Protein AF-A0A7C7SK68-F1 (afdb_monomer_lite)

Structure (mmCIF, N/CA/C/O backbone):
data_AF-A0A7C7SK68-F1
#
_entry.id   AF-A0A7C7SK68-F1
#
loop_
_atom_site.group_PDB
_atom_site.id
_atom_site.type_symbol
_atom_site.label_atom_id
_atom_site.label_alt_id
_atom_site.label_comp_id
_atom_site.label_asym_id
_atom_site.label_entity_id
_atom_site.label_seq_id
_atom_site.pdbx_PDB_ins_code
_atom_site.Cartn_x
_atom_site.Cartn_y
_atom_site.Cartn_z
_atom_site.occupancy
_atom_site.B_iso_or_equiv
_atom_site.auth_seq_id
_atom_site.auth_comp_id
_atom_site.auth_asym_id
_atom_site.auth_atom_id
_atom_site.pdbx_PDB_model_num
ATOM 1 N N . ALA A 1 1 ? -5.119 -7.587 -20.917 1.00 94.31 1 ALA A N 1
ATOM 2 C CA . ALA A 1 1 ? -5.676 -7.978 -19.607 1.00 94.31 1 ALA A CA 1
ATOM 3 C C . ALA A 1 1 ? -6.766 -9.044 -19.743 1.00 94.31 1 ALA A C 1
ATOM 5 O O . ALA A 1 1 ? -6.480 -10.181 -19.411 1.00 94.31 1 ALA A O 1
ATOM 6 N N . GLN A 1 2 ? -7.931 -8.759 -20.341 1.00 97.62 2 GLN A N 1
ATOM 7 C CA . GLN A 1 2 ? -9.024 -9.744 -20.504 1.00 97.62 2 GLN A CA 1
ATOM 8 C C . GLN A 1 2 ? -8.604 -11.090 -21.118 1.00 97.62 2 GLN A C 1
ATOM 10 O O . GLN A 1 2 ? -9.064 -12.141 -20.690 1.00 97.62 2 GLN A O 1
ATOM 15 N N . LEU A 1 3 ? -7.721 -11.079 -22.125 1.00 98.12 3 LEU A N 1
ATOM 16 C CA . LEU A 1 3 ? -7.201 -12.323 -22.701 1.00 98.12 3 LEU A CA 1
ATOM 17 C C . LEU A 1 3 ? -6.373 -13.134 -21.691 1.00 98.12 3 LEU A C 1
ATOM 19 O O . LEU A 1 3 ? -6.533 -14.346 -21.631 1.00 98.12 3 LEU A O 1
ATOM 23 N N . ALA A 1 4 ? -5.524 -12.474 -20.899 1.00 97.62 4 ALA A N 1
ATOM 24 C CA . ALA A 1 4 ? -4.716 -13.128 -19.869 1.00 97.62 4 ALA A CA 1
ATOM 25 C C . ALA A 1 4 ? -5.602 -13.703 -18.755 1.00 97.62 4 ALA A C 1
ATOM 27 O O . ALA A 1 4 ? -5.400 -14.833 -18.331 1.00 97.62 4 ALA A O 1
ATOM 28 N N . GLU A 1 5 ? -6.640 -12.969 -18.357 1.00 97.88 5 GLU A N 1
ATOM 29 C CA . GLU A 1 5 ? -7.617 -13.434 -17.372 1.00 97.88 5 GLU A CA 1
ATOM 30 C C . GLU A 1 5 ? -8.417 -14.648 -17.865 1.00 97.88 5 GLU A C 1
ATOM 32 O O . GLU A 1 5 ? -8.534 -15.640 -17.149 1.00 97.88 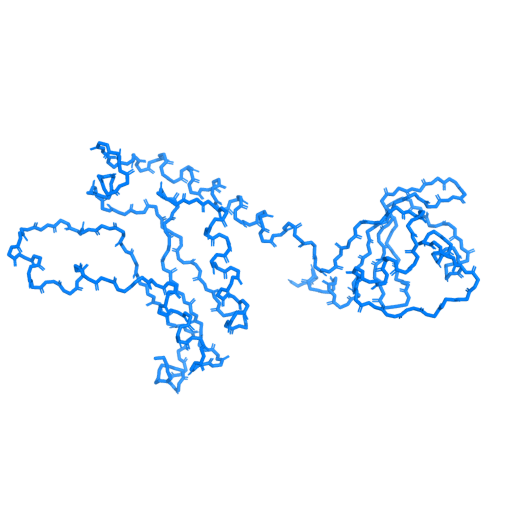5 GLU A O 1
ATOM 37 N N . ARG A 1 6 ? -8.893 -14.636 -19.121 1.00 98.06 6 ARG A N 1
ATOM 38 C CA . ARG A 1 6 ? -9.498 -15.829 -19.746 1.00 98.06 6 ARG A CA 1
ATOM 39 C C . ARG A 1 6 ? -8.518 -16.998 -19.840 1.00 98.06 6 ARG A C 1
ATOM 41 O O . ARG A 1 6 ? -8.940 -18.147 -19.800 1.00 98.06 6 ARG A O 1
ATOM 48 N N . GLY A 1 7 ? -7.230 -16.694 -19.979 1.00 98.19 7 GLY A N 1
ATOM 49 C CA . GLY A 1 7 ? -6.134 -17.656 -19.965 1.00 98.19 7 GLY A CA 1
ATOM 50 C C . GLY A 1 7 ? -5.721 -18.133 -18.570 1.00 98.19 7 GLY A C 1
ATOM 51 O O . GLY A 1 7 ? -4.742 -18.864 -18.485 1.00 98.19 7 GLY A O 1
ATOM 52 N N . LEU A 1 8 ? -6.435 -17.737 -17.508 1.00 97.75 8 LEU A N 1
ATOM 53 C CA . LEU A 1 8 ? -6.172 -18.116 -16.113 1.00 97.75 8 LEU A CA 1
ATOM 54 C C . LEU A 1 8 ? -4.792 -17.689 -15.590 1.00 97.75 8 LEU A C 1
ATOM 56 O O . LEU A 1 8 ? -4.232 -18.341 -14.715 1.00 97.75 8 LEU A O 1
ATOM 60 N N . PHE A 1 9 ? -4.238 -16.594 -16.112 1.00 98.31 9 PHE A N 1
ATOM 61 C CA . PHE A 1 9 ? -3.037 -15.999 -15.530 1.00 98.31 9 PHE A CA 1
ATOM 62 C C . PHE A 1 9 ? -3.368 -15.399 -14.163 1.00 98.31 9 PHE A C 1
ATOM 64 O O . PHE A 1 9 ? -4.365 -14.690 -14.026 1.00 98.31 9 PHE A O 1
ATOM 71 N N . ASP A 1 10 ? -2.492 -15.613 -13.181 1.00 98.19 10 ASP A N 1
ATOM 72 C CA . ASP A 1 10 ? -2.648 -15.035 -11.843 1.00 98.19 10 ASP A CA 1
ATOM 73 C C . ASP A 1 10 ? -2.457 -13.518 -11.853 1.00 98.19 10 ASP A C 1
ATOM 75 O O . ASP A 1 10 ? -3.136 -12.782 -11.139 1.00 98.19 10 ASP A O 1
ATOM 79 N N . MET A 1 11 ? -1.524 -13.031 -12.675 1.00 96.88 11 MET A N 1
ATOM 80 C CA . MET A 1 11 ? -1.140 -11.626 -12.677 1.00 96.88 11 MET A CA 1
ATOM 81 C C . MET A 1 11 ? -0.686 -11.124 -14.045 1.00 96.88 11 MET A C 1
ATOM 83 O O . MET A 1 11 ? -0.048 -11.829 -14.828 1.00 96.88 11 MET A O 1
ATOM 87 N N . PHE A 1 12 ? -0.958 -9.849 -14.291 1.00 96.88 12 PHE A N 1
ATOM 88 C CA . PHE A 1 12 ? -0.289 -9.044 -15.296 1.00 96.88 12 PHE A CA 1
ATOM 89 C C . PHE A 1 12 ? 0.819 -8.239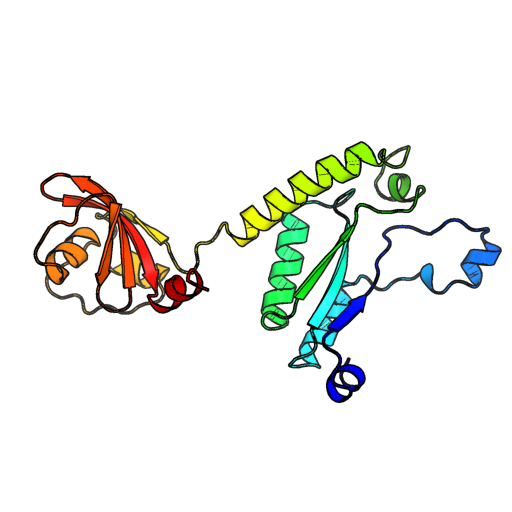 -14.618 1.00 96.88 12 PHE A C 1
ATOM 91 O O . PHE A 1 12 ? 0.564 -7.501 -13.666 1.00 96.88 12 PHE A O 1
ATOM 98 N N . PHE A 1 13 ? 2.047 -8.384 -15.113 1.00 96.38 13 PHE A N 1
ATOM 99 C CA . PHE A 1 13 ? 3.215 -7.695 -14.577 1.00 96.38 13 PHE A CA 1
ATOM 100 C C . PHE A 1 13 ? 3.759 -6.669 -15.571 1.00 96.38 13 PHE A C 1
ATOM 102 O O . PHE A 1 13 ? 4.043 -7.004 -16.721 1.00 96.38 13 PHE A O 1
ATOM 109 N N . MET A 1 14 ? 3.962 -5.439 -15.102 1.00 93.62 14 MET A N 1
ATOM 110 C CA . MET A 1 14 ? 4.641 -4.386 -15.850 1.00 93.62 14 MET A CA 1
ATOM 111 C C . MET A 1 14 ? 5.952 -3.987 -15.171 1.00 93.62 14 MET A C 1
ATOM 113 O O . MET A 1 14 ? 5.979 -3.465 -14.050 1.00 93.62 14 MET A O 1
ATOM 117 N N . ALA A 1 15 ? 7.052 -4.223 -15.883 1.00 91.50 15 ALA A N 1
ATOM 118 C CA . ALA A 1 15 ? 8.349 -3.661 -15.538 1.00 91.50 15 ALA A CA 1
ATOM 119 C C . ALA A 1 15 ? 8.335 -2.135 -15.726 1.00 91.50 15 ALA A C 1
ATOM 121 O O . ALA A 1 15 ? 7.640 -1.641 -16.610 1.00 91.50 15 ALA A O 1
ATOM 122 N N . ASP A 1 16 ? 9.104 -1.415 -14.902 1.00 89.62 16 ASP A N 1
ATOM 123 C CA . ASP A 1 16 ? 9.261 0.040 -15.011 1.00 89.62 16 ASP A CA 1
ATOM 124 C C . ASP A 1 16 ? 10.715 0.517 -14.821 1.00 89.62 16 ASP A C 1
ATOM 126 O O . ASP A 1 16 ? 11.514 -0.112 -14.117 1.00 89.62 16 ASP A O 1
ATOM 130 N N . SER A 1 17 ? 11.068 1.583 -15.540 1.00 85.88 17 SER A N 1
ATOM 131 C CA . SER A 1 17 ? 12.377 2.219 -15.571 1.00 85.88 17 SER A CA 1
ATOM 132 C C . SER A 1 17 ? 12.186 3.712 -15.778 1.00 85.88 17 SER A C 1
ATOM 134 O O . SER A 1 17 ? 11.831 4.185 -16.850 1.00 85.88 17 SER A O 1
ATOM 136 N N . ILE A 1 18 ? 12.523 4.467 -14.743 1.00 85.25 18 ILE A N 1
ATOM 137 C CA . ILE A 1 18 ? 12.439 5.933 -14.690 1.00 85.25 18 ILE A CA 1
ATOM 138 C C . ILE A 1 18 ? 13.557 6.650 -15.470 1.00 85.25 18 ILE A C 1
ATOM 140 O O . ILE A 1 18 ? 13.774 7.852 -15.317 1.00 85.25 18 ILE A O 1
ATOM 144 N N . SER A 1 19 ? 14.329 5.903 -16.254 1.00 81.50 19 SER A N 1
ATOM 145 C CA . SER A 1 19 ? 15.337 6.433 -17.161 1.00 81.50 19 SER A CA 1
ATOM 146 C C . SER A 1 19 ? 15.654 5.433 -18.263 1.00 81.50 19 SER A C 1
ATOM 148 O O . SER A 1 19 ? 15.351 4.239 -18.168 1.00 81.50 19 SER A O 1
ATOM 150 N N . PHE A 1 20 ? 16.316 5.932 -19.302 1.00 77.12 20 PHE A N 1
ATOM 151 C CA . PHE A 1 20 ? 16.824 5.105 -20.382 1.00 77.12 20 PHE A CA 1
ATOM 152 C C . PHE A 1 20 ? 17.914 4.151 -19.880 1.00 77.12 20 PHE A C 1
ATOM 154 O O . PHE A 1 20 ? 18.753 4.494 -19.033 1.00 77.12 20 PHE A O 1
ATOM 161 N N . TRP A 1 21 ? 17.912 2.944 -20.437 1.00 68.50 21 TRP A N 1
ATOM 162 C CA . TRP A 1 21 ? 19.026 2.011 -20.314 1.00 68.50 21 TRP A CA 1
ATOM 163 C C . TRP A 1 21 ? 20.186 2.432 -21.231 1.00 68.50 21 TRP A C 1
ATOM 165 O O . TRP A 1 21 ? 20.036 3.287 -22.101 1.00 68.50 21 TRP A O 1
ATOM 175 N N . ARG A 1 22 ? 21.386 1.891 -20.987 1.00 65.00 22 ARG A N 1
ATOM 176 C CA . ARG A 1 22 ? 22.595 2.229 -21.760 1.00 65.00 22 ARG A CA 1
ATOM 177 C C . ARG A 1 22 ? 22.410 1.875 -23.246 1.00 65.00 22 ARG A C 1
ATOM 179 O O . ARG A 1 22 ? 21.961 0.777 -23.551 1.00 65.00 22 ARG A O 1
ATOM 186 N N . GLY A 1 23 ? 22.849 2.751 -24.150 1.00 66.81 23 GLY A N 1
ATOM 187 C CA . GLY A 1 23 ? 22.871 2.497 -25.594 1.00 66.81 23 GLY A CA 1
ATOM 188 C C . GLY A 1 23 ? 23.297 3.729 -26.394 1.00 66.81 23 GLY A C 1
ATOM 189 O O . GLY A 1 23 ? 23.290 4.842 -25.870 1.00 66.81 23 GLY A O 1
ATOM 190 N N . SER A 1 24 ? 23.698 3.544 -27.656 1.00 75.88 24 SER A N 1
ATOM 191 C CA . SER A 1 24 ? 23.838 4.667 -28.592 1.00 75.88 24 SER A CA 1
ATOM 192 C C . SER A 1 24 ? 22.454 5.224 -28.943 1.00 75.88 24 SER A C 1
ATOM 194 O O . SER A 1 24 ? 21.456 4.508 -28.857 1.00 75.88 24 SER A O 1
ATOM 196 N N . LEU A 1 25 ? 22.382 6.478 -29.400 1.00 77.25 25 LEU A N 1
ATOM 197 C CA . LEU A 1 25 ? 21.118 7.064 -29.869 1.00 77.25 25 LEU A CA 1
ATOM 198 C C . LEU A 1 25 ? 20.477 6.225 -30.992 1.00 77.25 25 LEU A C 1
ATOM 200 O O . LEU A 1 25 ? 19.259 6.114 -31.074 1.00 77.25 25 LEU A O 1
ATOM 204 N N . GLU A 1 26 ? 21.304 5.586 -31.823 1.00 82.62 26 GLU A N 1
ATOM 205 C CA . GLU A 1 26 ? 20.849 4.666 -32.868 1.00 82.62 26 GLU A CA 1
ATOM 206 C C . GLU A 1 26 ? 20.264 3.359 -32.309 1.00 82.62 26 GLU A C 1
ATOM 208 O O . GLU A 1 26 ? 19.305 2.831 -32.863 1.00 82.62 26 GLU A O 1
ATOM 213 N N . ALA A 1 27 ? 20.812 2.825 -31.215 1.00 79.00 27 ALA A N 1
ATOM 214 C CA . ALA A 1 27 ? 20.217 1.669 -30.549 1.00 79.00 27 ALA A CA 1
ATOM 215 C C . ALA A 1 27 ? 18.868 2.049 -29.920 1.00 79.00 27 ALA A C 1
ATOM 217 O O . ALA A 1 27 ? 17.884 1.331 -30.074 1.00 79.00 27 ALA A O 1
ATOM 218 N N . MET A 1 28 ? 18.809 3.221 -29.284 1.00 76.88 28 MET A N 1
ATOM 219 C CA . MET A 1 28 ? 17.597 3.744 -28.654 1.00 76.88 28 MET A CA 1
ATOM 220 C C . MET A 1 28 ? 16.475 4.029 -29.657 1.00 76.88 28 MET A C 1
ATOM 222 O O . MET A 1 28 ? 15.312 3.819 -29.332 1.00 76.88 28 MET A O 1
ATOM 226 N N . SER A 1 29 ? 16.787 4.458 -30.886 1.00 80.75 29 SER A N 1
ATOM 227 C CA . SER A 1 29 ? 15.758 4.706 -31.910 1.00 80.75 29 SER A CA 1
ATOM 228 C C . SER A 1 29 ? 15.029 3.439 -32.370 1.00 80.75 29 SER A C 1
ATOM 230 O O . SER A 1 29 ? 13.979 3.529 -33.004 1.00 80.75 29 SER A O 1
ATOM 232 N N . ARG A 1 30 ? 15.571 2.260 -32.043 1.00 80.88 30 ARG A N 1
ATOM 233 C CA . ARG A 1 30 ? 15.002 0.944 -32.356 1.00 80.88 30 ARG A CA 1
ATOM 234 C C . ARG A 1 30 ? 14.431 0.245 -31.120 1.00 80.88 30 ARG A C 1
ATOM 236 O O . ARG A 1 30 ? 13.961 -0.884 -31.236 1.00 80.88 30 ARG A O 1
ATOM 243 N N . ASP A 1 31 ? 14.488 0.891 -29.958 1.00 73.50 31 ASP A N 1
ATOM 244 C CA . ASP A 1 31 ? 14.074 0.319 -28.685 1.00 73.50 31 ASP A CA 1
ATOM 245 C C . ASP A 1 31 ? 12.720 0.897 -28.257 1.00 73.50 31 ASP A C 1
ATOM 247 O O . ASP A 1 31 ? 12.587 2.091 -27.995 1.00 73.50 31 ASP A O 1
ATOM 251 N N . SER A 1 32 ? 11.697 0.047 -28.138 1.00 69.19 32 SER A N 1
ATOM 252 C CA . SER A 1 32 ? 10.389 0.453 -27.608 1.00 69.19 32 SER A CA 1
ATOM 253 C C . SER A 1 32 ? 10.443 0.858 -26.128 1.00 69.19 32 SER A C 1
ATOM 255 O O . SER A 1 32 ? 9.475 1.407 -25.604 1.00 69.19 32 SER A O 1
ATOM 257 N N . HIS A 1 33 ? 11.565 0.616 -25.441 1.00 65.19 33 HIS A N 1
ATOM 258 C CA . HIS A 1 33 ? 11.762 0.924 -24.031 1.00 65.19 33 HIS A CA 1
ATOM 259 C C . HIS A 1 33 ? 12.078 2.397 -23.742 1.00 65.19 33 HIS A C 1
ATOM 261 O O . HIS A 1 33 ? 12.223 2.785 -22.585 1.00 65.19 33 HIS A O 1
ATOM 267 N N . VAL A 1 34 ? 12.143 3.240 -24.775 1.00 67.19 34 VAL A N 1
ATOM 268 C CA . VAL A 1 34 ? 12.329 4.692 -24.623 1.00 67.19 34 VAL A CA 1
ATOM 269 C C . VAL A 1 34 ? 11.032 5.449 -24.306 1.00 67.19 34 VAL A C 1
ATOM 271 O O . VAL A 1 34 ? 11.090 6.615 -23.927 1.00 67.19 34 VAL A O 1
ATOM 274 N N . ALA A 1 35 ? 9.864 4.813 -24.443 1.00 66.69 35 ALA A N 1
ATOM 275 C CA . ALA A 1 35 ? 8.556 5.436 -24.223 1.00 66.69 35 ALA A CA 1
ATOM 276 C C . ALA A 1 35 ? 7.633 4.523 -23.400 1.00 66.69 35 ALA A C 1
ATOM 278 O O . ALA A 1 35 ? 6.603 4.050 -23.880 1.00 66.69 35 ALA A O 1
ATOM 279 N N . TRP A 1 36 ? 8.024 4.231 -22.157 1.00 76.44 36 TRP A N 1
ATOM 280 C CA . TRP A 1 36 ? 7.185 3.452 -21.247 1.00 76.44 36 TRP A CA 1
ATOM 281 C C . TRP A 1 36 ? 5.972 4.266 -20.800 1.00 76.44 36 TRP A C 1
ATOM 283 O O . TRP A 1 36 ? 6.091 5.418 -20.383 1.00 76.44 36 TRP A O 1
ATOM 293 N N . ILE A 1 37 ? 4.788 3.660 -20.917 1.00 85.94 37 ILE A N 1
ATOM 294 C CA . ILE A 1 37 ? 3.586 4.195 -20.280 1.00 85.94 37 ILE A CA 1
ATOM 295 C C . ILE A 1 37 ? 3.799 4.075 -18.774 1.00 85.94 37 ILE A C 1
ATOM 297 O O . ILE A 1 37 ? 4.170 3.011 -18.284 1.00 85.94 37 ILE A O 1
ATOM 301 N N . GLU A 1 38 ? 3.547 5.162 -18.054 1.00 91.19 38 GLU A N 1
ATOM 302 C CA . GLU A 1 38 ? 3.616 5.178 -16.597 1.00 91.19 38 GLU A CA 1
ATOM 303 C C . GLU A 1 38 ? 2.698 4.069 -16.017 1.00 91.19 38 GLU A C 1
ATOM 305 O O . GLU A 1 38 ? 1.506 4.023 -16.356 1.00 91.19 38 GLU A O 1
ATOM 310 N N . PRO A 1 39 ? 3.222 3.143 -15.185 1.00 94.50 39 PRO A N 1
ATOM 311 C CA . PRO A 1 39 ? 2.496 1.927 -14.840 1.00 94.50 39 PRO A CA 1
ATOM 312 C C . PRO A 1 39 ? 1.180 2.145 -14.096 1.00 94.50 39 PRO A C 1
ATOM 314 O O . PRO A 1 39 ? 0.228 1.419 -14.365 1.00 94.50 39 PRO A O 1
ATOM 317 N N . PHE A 1 40 ? 1.078 3.102 -13.170 1.00 96.31 40 PHE A N 1
ATOM 318 C CA . PHE A 1 40 ? -0.153 3.283 -12.390 1.00 96.31 40 PHE A CA 1
ATOM 319 C C . PHE A 1 40 ? -1.324 3.732 -13.267 1.00 96.31 40 PHE A C 1
ATOM 321 O O . PHE A 1 40 ? -2.445 3.255 -13.081 1.00 96.31 40 PHE A O 1
ATOM 328 N N . THR A 1 41 ? -1.059 4.578 -14.261 1.00 95.56 41 THR A N 1
ATOM 329 C CA . THR A 1 41 ? -2.049 5.004 -15.255 1.00 95.56 41 THR A CA 1
ATOM 33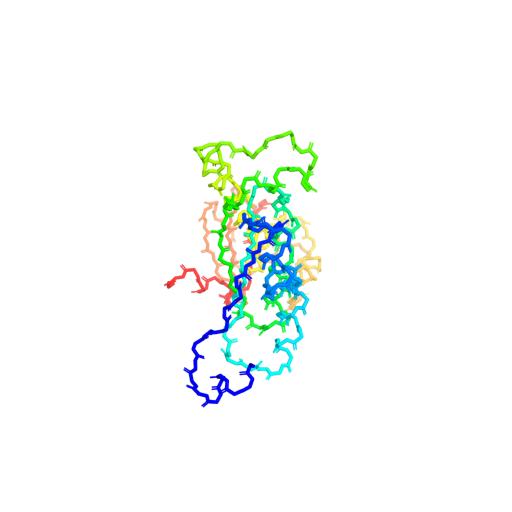0 C C . THR A 1 41 ? -2.562 3.809 -16.064 1.00 95.56 41 THR A C 1
ATOM 332 O O . THR A 1 41 ? -3.774 3.650 -16.232 1.00 95.56 41 THR A O 1
ATOM 335 N N . LEU A 1 42 ? -1.664 2.919 -16.510 1.00 95.50 42 LEU A N 1
ATOM 336 C CA . LEU A 1 42 ? -2.063 1.700 -17.219 1.00 95.50 42 LEU A CA 1
ATOM 337 C C . LEU A 1 42 ? -2.837 0.742 -16.306 1.00 95.50 42 LEU A C 1
ATOM 339 O O . LEU A 1 42 ? -3.908 0.272 -16.686 1.00 95.50 42 LEU A O 1
ATOM 343 N N . MET A 1 43 ? -2.322 0.455 -15.108 1.00 97.38 43 MET A N 1
ATOM 344 C CA . MET A 1 43 ? -2.952 -0.490 -14.181 1.00 97.38 43 MET A CA 1
ATOM 345 C C . MET A 1 43 ? -4.347 -0.025 -13.766 1.00 97.38 43 MET A C 1
ATOM 347 O O . MET A 1 43 ? -5.265 -0.841 -13.740 1.00 97.38 43 MET A O 1
ATOM 351 N N . GLY A 1 44 ? -4.544 1.277 -13.535 1.00 97.06 44 GLY A N 1
ATOM 352 C CA . GLY A 1 44 ? -5.866 1.846 -13.269 1.00 97.06 44 GLY A CA 1
ATOM 353 C C . GLY A 1 44 ? -6.855 1.611 -14.417 1.00 97.06 44 GLY A C 1
ATOM 354 O O . GLY A 1 44 ? -7.997 1.222 -14.176 1.00 97.06 44 GLY A O 1
ATOM 355 N N . ALA A 1 45 ? -6.413 1.756 -15.671 1.00 96.50 45 ALA A N 1
ATOM 356 C CA . ALA A 1 45 ? -7.246 1.458 -16.836 1.00 96.50 45 ALA A CA 1
ATOM 357 C C . ALA A 1 45 ? -7.567 -0.046 -16.961 1.00 96.50 45 ALA A C 1
ATOM 359 O O . ALA A 1 45 ? -8.700 -0.419 -17.273 1.00 96.50 45 ALA A O 1
ATOM 360 N N . LEU A 1 46 ? -6.594 -0.926 -16.695 1.00 97.00 46 LEU A N 1
ATOM 361 C CA . LEU A 1 46 ? -6.780 -2.381 -16.768 1.00 97.00 46 LEU A CA 1
ATOM 362 C C . LEU A 1 46 ? -7.662 -2.931 -15.637 1.00 97.00 46 LEU A C 1
ATOM 364 O O . LEU A 1 46 ? -8.392 -3.899 -15.863 1.00 97.00 46 LEU A O 1
ATOM 368 N N . ALA A 1 47 ? -7.631 -2.304 -14.458 1.00 97.81 47 ALA A N 1
ATOM 369 C CA . ALA A 1 47 ? -8.435 -2.690 -13.300 1.00 97.81 47 ALA A CA 1
ATOM 370 C C . ALA A 1 47 ? -9.932 -2.734 -13.610 1.00 97.81 47 ALA A C 1
ATOM 372 O O . ALA A 1 47 ? -10.606 -3.662 -13.184 1.00 97.81 47 ALA A O 1
ATOM 373 N N . GLN A 1 48 ? -10.426 -1.797 -14.422 1.00 96.38 48 GLN A N 1
ATOM 374 C CA . GLN A 1 48 ? -11.841 -1.714 -14.805 1.00 96.38 48 GLN A CA 1
ATOM 375 C C . GLN A 1 48 ? -12.281 -2.784 -15.820 1.00 96.38 48 GLN A C 1
ATOM 377 O O . GLN A 1 48 ? -13.464 -2.910 -16.111 1.00 96.38 48 GLN A O 1
ATOM 382 N N . HIS A 1 49 ? -11.338 -3.535 -16.393 1.00 97.19 49 HIS A N 1
ATOM 383 C CA . HIS A 1 49 ? -11.601 -4.499 -17.466 1.00 97.19 49 HIS A CA 1
ATOM 384 C C . HIS A 1 49 ? -11.335 -5.950 -17.048 1.00 97.19 49 HIS A C 1
ATOM 386 O O . HIS A 1 49 ? -11.306 -6.824 -17.917 1.00 97.19 49 HIS A O 1
ATOM 392 N N . THR A 1 50 ? -11.066 -6.194 -15.764 1.00 97.69 50 THR A N 1
ATOM 393 C CA . THR A 1 50 ? -10.742 -7.512 -15.199 1.00 97.69 50 THR A CA 1
ATOM 394 C C . THR A 1 50 ? -11.256 -7.622 -13.769 1.00 97.69 50 THR A C 1
ATOM 396 O O . THR A 1 50 ? -11.249 -6.622 -13.055 1.00 97.69 50 THR A O 1
ATOM 399 N N . ASP A 1 51 ? -11.624 -8.827 -13.341 1.00 97.06 51 ASP A N 1
ATOM 400 C CA . ASP A 1 51 ? -12.227 -9.082 -12.021 1.00 97.06 51 ASP A CA 1
ATOM 401 C C . ASP A 1 51 ? -11.298 -9.861 -11.074 1.00 97.06 51 ASP A C 1
ATOM 403 O O . ASP A 1 51 ? -11.414 -9.765 -9.856 1.00 97.06 51 ASP A O 1
ATOM 407 N N . LYS A 1 52 ? -10.379 -10.659 -11.624 1.00 97.69 52 LYS A N 1
ATOM 408 C CA . LYS A 1 52 ? -9.539 -11.634 -10.908 1.00 97.69 52 LYS A CA 1
ATOM 409 C C . LYS A 1 52 ? -8.051 -11.446 -11.165 1.00 97.69 52 LYS A C 1
ATOM 411 O O . LYS A 1 52 ? -7.245 -11.787 -10.309 1.00 97.69 52 LYS A O 1
ATOM 416 N N . LEU A 1 53 ? -7.680 -10.919 -12.331 1.00 98.38 53 LEU A N 1
ATOM 417 C CA . LEU A 1 53 ? -6.279 -10.769 -12.720 1.00 98.38 53 LEU A CA 1
ATOM 418 C C . LEU A 1 53 ? -5.541 -9.809 -11.773 1.00 98.38 53 LEU A C 1
ATOM 420 O O . LEU A 1 53 ? -5.920 -8.640 -11.670 1.00 98.38 53 LEU A O 1
ATOM 424 N N . GLY A 1 54 ? -4.473 -10.272 -11.123 1.00 98.44 54 GLY A N 1
ATOM 425 C CA . GLY A 1 54 ? -3.580 -9.431 -10.325 1.00 98.44 54 GLY A CA 1
ATOM 426 C C . GLY A 1 54 ? -2.886 -8.363 -11.176 1.00 98.44 54 GLY A C 1
ATOM 427 O O . GLY A 1 54 ? -2.524 -8.610 -12.327 1.00 98.44 54 GLY A O 1
ATOM 428 N N . LEU A 1 55 ? -2.685 -7.170 -10.620 1.00 98.50 55 LEU A N 1
ATOM 429 C CA . LEU A 1 55 ? -2.113 -6.009 -11.303 1.00 98.50 55 LEU A CA 1
ATOM 430 C C . LEU A 1 55 ? -0.820 -5.594 -10.613 1.00 98.50 55 LEU A C 1
ATOM 432 O O . LEU A 1 55 ? -0.821 -4.832 -9.644 1.00 98.50 55 LEU A O 1
ATOM 436 N N . ALA A 1 56 ? 0.295 -6.111 -11.120 1.00 98.00 56 ALA A N 1
ATOM 437 C CA . ALA A 1 56 ? 1.605 -5.848 -10.560 1.00 98.00 56 ALA A CA 1
ATOM 438 C C . ALA A 1 56 ? 2.387 -4.853 -11.404 1.00 98.00 56 ALA A C 1
ATOM 440 O O . ALA A 1 56 ? 2.596 -5.062 -12.601 1.00 98.00 56 ALA A O 1
ATOM 441 N N . CYS A 1 57 ? 2.900 -3.807 -10.770 1.00 97.00 57 CYS A N 1
ATOM 442 C CA . CYS A 1 57 ? 3.827 -2.892 -11.414 1.00 97.00 57 CYS A CA 1
ATOM 443 C C . CYS A 1 57 ? 5.096 -2.691 -10.595 1.00 97.00 57 CYS A C 1
ATOM 445 O O . CYS A 1 57 ? 5.149 -2.861 -9.374 1.00 97.00 57 CYS A O 1
ATOM 447 N N . THR A 1 58 ? 6.149 -2.333 -11.313 1.00 96.25 58 THR A N 1
ATOM 448 C CA . THR A 1 58 ? 7.410 -1.905 -10.725 1.00 96.25 58 THR A CA 1
ATOM 449 C C . THR A 1 58 ? 7.300 -0.460 -10.267 1.00 96.25 58 THR A C 1
ATOM 451 O O . THR A 1 58 ? 6.813 0.385 -11.007 1.00 96.25 58 THR A O 1
ATOM 454 N N . ALA A 1 59 ? 7.790 -0.172 -9.062 1.00 96.12 59 ALA A N 1
ATOM 455 C CA . ALA A 1 59 ? 7.971 1.196 -8.587 1.00 96.12 59 ALA A CA 1
ATOM 456 C C . ALA A 1 59 ? 9.247 1.281 -7.744 1.00 96.12 59 ALA A C 1
ATOM 458 O O . ALA A 1 59 ? 9.546 0.381 -6.948 1.00 96.12 59 ALA A O 1
ATOM 459 N N . THR A 1 60 ? 10.018 2.348 -7.949 1.00 95.56 60 THR A N 1
ATOM 460 C CA . THR A 1 60 ? 11.327 2.531 -7.315 1.00 95.56 60 THR A CA 1
ATOM 461 C C . THR A 1 60 ? 11.220 3.127 -5.914 1.00 95.56 60 THR A C 1
ATOM 463 O O . THR A 1 60 ? 10.374 3.975 -5.656 1.00 95.56 60 THR A O 1
ATOM 466 N N . THR A 1 61 ? 12.122 2.741 -5.012 1.00 97.25 61 THR A N 1
ATOM 467 C CA . THR A 1 61 ? 12.304 3.411 -3.711 1.00 97.25 61 THR A CA 1
ATOM 468 C C . THR A 1 61 ? 13.415 4.459 -3.726 1.00 97.25 61 THR A C 1
ATOM 470 O O . THR A 1 61 ? 13.648 5.116 -2.719 1.00 97.25 61 THR A O 1
ATOM 473 N N . THR A 1 62 ? 14.191 4.563 -4.809 1.00 95.94 62 THR A N 1
ATOM 474 C CA . THR A 1 62 ? 15.437 5.354 -4.815 1.00 95.94 62 THR A CA 1
ATOM 475 C C . THR A 1 62 ? 15.207 6.838 -5.036 1.00 95.94 62 THR A C 1
ATOM 477 O O . THR A 1 62 ? 15.903 7.647 -4.433 1.00 95.94 62 THR A O 1
ATOM 480 N N . TYR A 1 63 ? 14.243 7.188 -5.882 1.00 94.06 63 TYR A N 1
ATOM 481 C CA . TYR A 1 63 ? 13.975 8.575 -6.267 1.00 94.06 63 TYR A CA 1
ATOM 482 C C . TYR A 1 63 ? 12.518 8.991 -6.026 1.00 94.06 63 TYR A C 1
ATOM 484 O O . TYR A 1 63 ? 12.063 10.014 -6.527 1.00 94.06 63 TYR A O 1
ATOM 492 N N . ASP A 1 64 ? 11.785 8.184 -5.266 1.00 95.00 64 ASP A N 1
ATOM 493 C CA . ASP A 1 64 ? 10.376 8.396 -4.956 1.00 95.00 64 ASP A CA 1
ATOM 494 C C . ASP A 1 64 ? 10.201 8.790 -3.483 1.00 95.00 64 ASP A C 1
ATOM 496 O O . ASP A 1 64 ? 11.146 8.731 -2.694 1.00 95.00 64 ASP A O 1
ATOM 500 N N . GLN A 1 65 ? 8.988 9.177 -3.098 1.00 97.06 65 GLN A N 1
ATOM 501 C CA . GLN A 1 65 ? 8.628 9.478 -1.716 1.00 97.06 65 GLN A CA 1
ATOM 502 C C . GLN A 1 65 ? 7.699 8.391 -1.159 1.00 97.06 65 GLN A C 1
ATOM 504 O O . GLN A 1 65 ? 6.695 8.055 -1.800 1.00 97.06 65 GLN A O 1
ATOM 509 N N . PRO A 1 66 ? 7.958 7.873 0.058 1.00 97.44 66 PRO A N 1
ATOM 510 C CA . PRO A 1 66 ? 7.207 6.744 0.609 1.00 97.44 66 PRO A CA 1
ATOM 511 C C . PRO A 1 66 ? 5.716 7.035 0.747 1.00 97.44 66 PRO A C 1
ATOM 513 O O . PRO A 1 66 ? 4.896 6.177 0.434 1.00 97.44 66 PRO A O 1
ATOM 516 N N . PHE A 1 67 ? 5.349 8.264 1.117 1.00 97.38 67 PHE A N 1
ATOM 517 C CA . PHE A 1 67 ? 3.948 8.664 1.210 1.00 97.38 67 PHE A CA 1
ATOM 518 C C . PHE A 1 67 ? 3.219 8.606 -0.142 1.00 97.38 67 PHE A C 1
ATOM 520 O O . PHE A 1 67 ? 2.116 8.064 -0.233 1.00 97.38 67 PHE A O 1
ATOM 527 N N . PHE A 1 68 ? 3.831 9.120 -1.214 1.00 97.81 68 PHE A N 1
ATOM 528 C CA . PHE A 1 68 ? 3.203 9.123 -2.539 1.00 97.81 68 PHE A CA 1
ATOM 529 C C . PHE A 1 68 ? 3.128 7.726 -3.151 1.00 97.81 68 PHE A C 1
ATOM 531 O O . PHE A 1 68 ? 2.150 7.415 -3.834 1.00 97.81 68 PHE A O 1
ATOM 538 N N . LEU A 1 69 ? 4.125 6.872 -2.912 1.00 97.88 69 LEU A N 1
ATOM 539 C CA . LEU A 1 69 ? 4.065 5.471 -3.326 1.00 97.88 69 LEU A CA 1
ATOM 540 C C . LEU A 1 69 ? 2.968 4.715 -2.567 1.00 97.88 69 LEU A C 1
ATOM 542 O O . LEU A 1 69 ? 2.134 4.068 -3.201 1.00 97.88 69 LEU A O 1
ATOM 546 N N . ALA A 1 70 ? 2.907 4.864 -1.240 1.00 97.88 70 ALA A N 1
ATOM 547 C CA . ALA A 1 70 ? 1.875 4.238 -0.415 1.00 97.88 70 ALA A CA 1
ATOM 548 C C . ALA A 1 70 ? 0.465 4.631 -0.882 1.00 97.88 70 ALA A C 1
ATOM 550 O O . ALA A 1 70 ? -0.385 3.760 -1.065 1.00 97.88 70 ALA A O 1
ATOM 551 N N . ARG A 1 71 ? 0.235 5.925 -1.151 1.00 97.25 71 ARG A N 1
ATOM 552 C CA . ARG A 1 71 ? -1.053 6.432 -1.646 1.00 97.25 71 ARG A CA 1
ATOM 553 C C . ARG A 1 71 ? -1.420 5.879 -3.023 1.00 97.25 71 ARG A C 1
ATOM 555 O O . ARG A 1 71 ? -2.579 5.525 -3.225 1.00 97.25 71 ARG A O 1
ATOM 562 N N . ARG A 1 72 ? -0.478 5.813 -3.973 1.00 98.00 72 ARG A N 1
ATOM 563 C CA . ARG A 1 72 ? -0.747 5.283 -5.325 1.00 98.00 72 ARG A CA 1
ATOM 564 C C . ARG A 1 72 ? -1.145 3.813 -5.287 1.00 98.00 72 ARG A C 1
ATOM 566 O O . ARG A 1 72 ? -2.159 3.457 -5.877 1.00 98.00 72 ARG A O 1
ATOM 573 N N . PHE A 1 73 ? -0.406 2.990 -4.546 1.00 98.12 73 PHE A N 1
ATOM 574 C CA . PHE A 1 73 ? -0.749 1.576 -4.394 1.00 98.12 73 PHE A CA 1
ATOM 575 C C . PHE A 1 73 ? -2.047 1.367 -3.624 1.00 98.12 73 PHE A C 1
ATOM 577 O O . PHE A 1 73 ? -2.861 0.585 -4.086 1.00 98.12 73 PHE A O 1
ATOM 584 N N . ALA A 1 74 ? -2.302 2.106 -2.540 1.00 96.62 74 ALA A N 1
ATOM 585 C CA . ALA A 1 74 ? -3.588 2.031 -1.842 1.00 96.62 74 ALA A CA 1
ATOM 586 C C . ALA A 1 74 ? -4.760 2.433 -2.757 1.00 96.62 74 ALA A C 1
ATOM 588 O O . ALA A 1 74 ? -5.815 1.812 -2.735 1.00 96.62 74 ALA A O 1
ATOM 589 N N . SER A 1 75 ? -4.569 3.441 -3.615 1.00 97.19 75 SER A N 1
ATOM 590 C CA . SER A 1 75 ? -5.590 3.846 -4.592 1.00 97.19 75 SER A CA 1
ATOM 591 C C . SER A 1 75 ? -5.832 2.756 -5.639 1.00 97.19 75 SER A C 1
ATOM 593 O O . SER A 1 75 ? -6.980 2.459 -5.957 1.00 97.19 75 SER A O 1
ATOM 595 N N . LEU A 1 76 ? -4.765 2.146 -6.167 1.00 98.19 76 LEU A N 1
ATOM 596 C CA . LEU A 1 76 ? -4.879 1.036 -7.113 1.00 98.19 76 LEU A CA 1
ATOM 597 C C . LEU A 1 76 ? -5.524 -0.189 -6.461 1.00 98.19 76 LEU A C 1
ATOM 599 O O . LEU A 1 76 ? -6.342 -0.850 -7.092 1.00 98.19 76 LEU A O 1
ATOM 603 N N . ASP A 1 77 ? -5.185 -0.477 -5.209 1.00 97.50 77 ASP A N 1
ATOM 604 C CA . ASP A 1 77 ? -5.760 -1.574 -4.441 1.00 97.50 77 ASP A CA 1
ATOM 605 C C . ASP A 1 77 ? -7.276 -1.404 -4.288 1.00 97.50 77 ASP A C 1
ATOM 607 O O . ASP A 1 77 ? -8.033 -2.290 -4.678 1.00 97.50 77 ASP A O 1
ATOM 611 N N . LEU A 1 78 ? -7.728 -0.211 -3.888 1.00 95.38 78 LEU A N 1
ATOM 612 C CA . LEU A 1 78 ? -9.152 0.126 -3.797 1.00 95.38 78 LEU A CA 1
ATOM 613 C C . LEU A 1 78 ? -9.873 0.026 -5.148 1.00 95.38 78 LEU A C 1
ATOM 615 O O . LEU A 1 78 ? -10.927 -0.595 -5.240 1.00 95.38 78 LEU A O 1
ATOM 619 N N . VAL A 1 79 ? -9.313 0.617 -6.208 1.00 96.94 79 VAL A N 1
ATOM 620 C CA . VAL A 1 79 ? -9.941 0.633 -7.545 1.00 96.94 79 VAL A CA 1
ATOM 621 C C . VAL A 1 79 ? -9.957 -0.755 -8.189 1.00 96.94 79 VAL A C 1
ATOM 623 O O . VAL A 1 79 ? -10.844 -1.055 -8.986 1.00 96.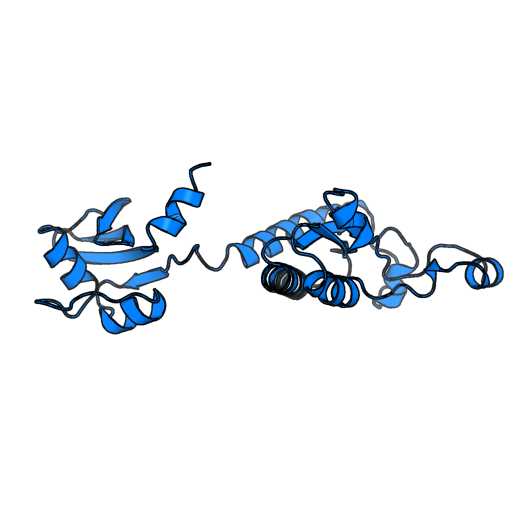94 79 VAL A O 1
ATOM 626 N N . SER A 1 80 ? -8.977 -1.599 -7.867 1.00 97.56 80 SER A N 1
ATOM 627 C CA . SER A 1 80 ? -8.895 -2.965 -8.381 1.00 97.56 80 SER A CA 1
ATOM 628 C C . SER A 1 80 ? -9.626 -3.990 -7.514 1.00 97.56 80 SER A C 1
ATOM 630 O O . SER A 1 80 ? -9.878 -5.088 -8.000 1.00 97.56 80 SER A O 1
ATOM 632 N N . GLY A 1 81 ? -10.006 -3.653 -6.279 1.00 96.12 81 GLY A N 1
ATOM 633 C CA . GLY A 1 81 ? -10.634 -4.589 -5.347 1.00 96.12 81 GLY A CA 1
ATOM 634 C C . GLY A 1 81 ? -9.639 -5.580 -4.737 1.00 96.12 81 GLY A C 1
ATOM 635 O O . GLY A 1 81 ? -9.903 -6.779 -4.726 1.00 96.12 81 GLY A O 1
ATOM 636 N N . GLY A 1 82 ? -8.485 -5.099 -4.266 1.00 97.12 82 GLY A N 1
ATOM 637 C CA . GLY A 1 82 ? -7.492 -5.927 -3.570 1.00 97.12 82 GLY A CA 1
ATOM 638 C C . GLY A 1 82 ? -6.499 -6.653 -4.484 1.00 97.12 82 GLY A C 1
ATOM 639 O O . GLY A 1 82 ? -5.910 -7.656 -4.085 1.00 97.12 82 GLY A O 1
ATOM 640 N N . ARG A 1 83 ? -6.350 -6.219 -5.745 1.00 98.19 83 ARG A N 1
ATOM 641 C CA . ARG A 1 83 ? -5.542 -6.923 -6.764 1.00 98.19 83 ARG A CA 1
ATOM 642 C C . ARG A 1 83 ? -4.209 -6.244 -7.070 1.00 98.19 83 ARG A C 1
ATOM 644 O O . ARG A 1 83 ? -3.514 -6.667 -7.995 1.00 98.19 83 ARG A O 1
ATOM 651 N N . ALA A 1 84 ? -3.846 -5.185 -6.353 1.00 98.25 84 ALA A N 1
ATOM 652 C CA . ALA A 1 84 ? -2.617 -4.447 -6.611 1.00 98.25 84 ALA A CA 1
ATOM 653 C C . 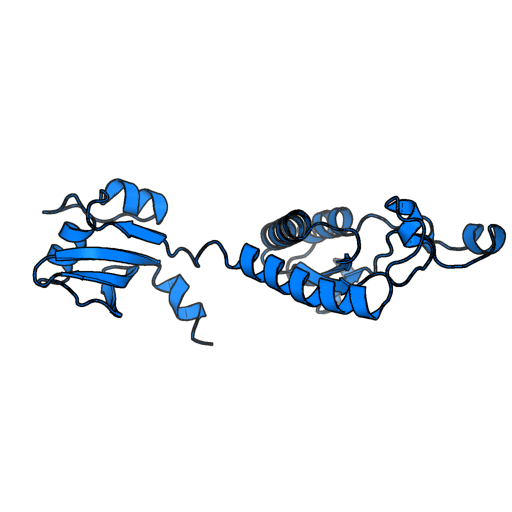ALA A 1 84 ? -1.389 -5.190 -6.065 1.00 98.25 84 ALA A C 1
ATOM 655 O O . ALA A 1 84 ? -1.411 -5.739 -4.967 1.00 98.25 84 ALA A O 1
ATOM 656 N N . ALA A 1 85 ? -0.279 -5.158 -6.802 1.00 98.00 85 ALA A N 1
ATOM 657 C CA . ALA A 1 85 ? 0.987 -5.714 -6.337 1.00 98.00 85 ALA A CA 1
ATOM 658 C C . ALA A 1 85 ? 2.174 -4.810 -6.684 1.00 98.00 85 ALA A C 1
ATOM 660 O O . ALA A 1 85 ? 2.272 -4.244 -7.775 1.00 98.00 85 ALA A O 1
ATOM 661 N N . TRP A 1 86 ? 3.107 -4.698 -5.741 1.00 98.19 86 TRP A N 1
ATOM 662 C CA . TRP A 1 86 ? 4.299 -3.871 -5.881 1.00 98.19 86 TRP A CA 1
ATOM 663 C C . TRP A 1 86 ? 5.546 -4.723 -6.104 1.00 98.19 86 TRP A C 1
ATOM 665 O O . TRP A 1 86 ? 6.002 -5.430 -5.205 1.00 98.19 86 TRP A O 1
ATOM 675 N N . ASN A 1 87 ? 6.158 -4.592 -7.282 1.00 97.69 87 ASN A N 1
ATOM 676 C CA . ASN A 1 87 ? 7.536 -5.020 -7.494 1.00 97.69 87 ASN A CA 1
ATOM 677 C C . ASN A 1 87 ? 8.500 -3.909 -7.054 1.00 97.69 87 ASN A C 1
ATOM 679 O O . ASN A 1 87 ? 8.737 -2.932 -7.773 1.00 97.69 87 ASN A O 1
ATOM 683 N N . LEU A 1 88 ? 9.031 -4.056 -5.842 1.00 97.38 88 LEU A N 1
ATOM 684 C CA . LEU A 1 88 ? 9.947 -3.102 -5.228 1.00 97.38 88 LEU A CA 1
ATOM 685 C C . LEU A 1 88 ? 11.325 -3.172 -5.882 1.00 97.38 88 LEU A C 1
ATOM 687 O O . LEU A 1 88 ? 12.022 -4.183 -5.798 1.00 97.38 88 LEU A O 1
ATOM 691 N N . VAL A 1 89 ? 11.758 -2.054 -6.464 1.00 96.38 89 VAL A N 1
ATOM 692 C CA . VAL A 1 89 ? 13.097 -1.923 -7.051 1.00 96.38 89 VAL A CA 1
ATOM 693 C C . VAL A 1 89 ? 13.844 -0.716 -6.498 1.00 96.38 89 VAL A C 1
ATOM 695 O O . VAL A 1 89 ? 13.261 0.234 -5.986 1.00 96.38 89 VAL A O 1
ATOM 698 N N . THR A 1 90 ? 15.166 -0.730 -6.639 1.00 95.75 90 THR A N 1
ATOM 699 C CA . THR A 1 90 ? 16.050 0.381 -6.254 1.00 95.75 90 THR A CA 1
ATOM 700 C C . THR A 1 90 ? 16.626 1.117 -7.461 1.00 95.75 90 THR A C 1
ATOM 702 O O . THR A 1 90 ? 17.651 1.778 -7.349 1.00 95.75 90 THR A O 1
ATOM 705 N N . THR A 1 91 ? 15.999 0.969 -8.633 1.00 92.06 91 THR A N 1
ATOM 706 C CA . THR A 1 91 ? 16.507 1.443 -9.932 1.00 92.06 91 THR A CA 1
ATOM 707 C C . THR A 1 91 ? 17.846 0.804 -10.332 1.00 92.06 91 THR A C 1
ATOM 709 O O . THR A 1 91 ? 18.767 0.671 -9.534 1.00 92.06 91 THR A O 1
ATOM 712 N N . GLY A 1 92 ? 17.972 0.365 -11.585 1.00 85.75 92 GLY A N 1
ATOM 713 C CA . GLY A 1 92 ? 19.214 -0.238 -12.095 1.00 85.75 92 GLY A CA 1
ATOM 714 C C . GLY A 1 92 ? 20.080 0.707 -12.929 1.00 85.75 92 GLY A C 1
ATOM 715 O O . GLY A 1 92 ? 21.297 0.543 -12.969 1.00 85.75 92 GLY A O 1
ATOM 716 N N . SER A 1 93 ? 19.463 1.682 -13.601 1.00 84.56 93 SER A N 1
ATOM 717 C CA . SER A 1 93 ? 20.145 2.533 -14.576 1.00 84.56 93 SER A CA 1
ATOM 718 C C . SER A 1 93 ? 20.996 3.613 -13.909 1.00 84.56 93 SER A C 1
ATOM 720 O O . SER A 1 93 ? 20.498 4.451 -13.157 1.00 84.56 93 SER A O 1
ATOM 722 N N . GLU A 1 94 ? 22.276 3.659 -14.273 1.00 83.06 94 GLU A N 1
ATOM 723 C CA . GLU A 1 94 ? 23.218 4.692 -13.827 1.00 83.06 94 GLU A CA 1
ATOM 724 C C . GLU A 1 94 ? 22.861 6.106 -14.307 1.00 83.06 94 GLU A C 1
ATOM 726 O O . GLU A 1 94 ? 23.269 7.094 -13.701 1.00 83.06 94 GLU A O 1
ATOM 731 N N . HIS A 1 95 ? 22.066 6.225 -15.372 1.00 83.12 95 HIS A N 1
ATOM 732 C CA . HIS A 1 95 ? 21.620 7.523 -15.875 1.00 83.12 95 HIS A CA 1
ATOM 733 C C . HIS A 1 95 ? 20.459 8.102 -15.068 1.00 83.12 95 HIS A C 1
ATOM 735 O O . HIS A 1 95 ? 20.183 9.294 -15.183 1.00 83.12 95 HIS A O 1
ATOM 741 N N . ALA A 1 96 ? 19.791 7.287 -14.241 1.00 87.50 96 ALA A N 1
ATOM 742 C CA . ALA A 1 96 ? 18.598 7.711 -13.518 1.00 87.50 96 ALA A CA 1
ATOM 743 C C . ALA A 1 96 ? 18.854 8.900 -12.592 1.00 87.50 96 ALA A C 1
ATOM 745 O O . ALA A 1 96 ? 18.000 9.769 -12.502 1.00 87.50 96 ALA A O 1
ATOM 746 N N . GLY A 1 97 ? 20.032 8.989 -11.962 1.00 89.12 97 GLY A N 1
ATOM 747 C CA . GLY A 1 97 ? 20.345 10.095 -11.050 1.00 89.12 97 GLY A CA 1
ATOM 748 C C . GLY A 1 97 ? 20.124 11.469 -11.681 1.00 89.12 97 GLY A C 1
ATOM 749 O O . GLY A 1 97 ? 19.486 12.327 -11.075 1.00 89.12 97 GLY A O 1
ATOM 750 N N . LYS A 1 98 ? 20.532 11.630 -12.943 1.00 87.88 98 LYS A N 1
ATOM 751 C CA . LYS A 1 98 ? 20.441 12.904 -13.664 1.00 87.88 98 LYS A CA 1
ATOM 752 C C . LYS A 1 98 ? 18.998 13.356 -13.883 1.00 87.88 98 LYS A C 1
ATOM 754 O O . LYS A 1 98 ? 18.721 14.545 -13.777 1.00 87.88 98 LYS A O 1
ATOM 759 N N . SER A 1 99 ? 18.074 12.423 -14.118 1.00 86.94 99 SER A N 1
ATOM 760 C CA . SER A 1 99 ? 16.643 12.726 -14.271 1.00 86.94 99 SER A CA 1
ATOM 761 C C . SER A 1 99 ? 16.000 13.264 -12.989 1.00 86.94 99 SER A C 1
ATOM 763 O O . SER A 1 99 ? 14.952 13.896 -13.053 1.00 86.94 99 SER A O 1
ATOM 765 N N . PHE A 1 100 ? 16.631 13.037 -11.834 1.00 89.88 100 PHE A N 1
ATOM 766 C CA . PHE A 1 100 ? 16.144 13.446 -10.515 1.00 89.88 100 PHE A CA 1
ATOM 767 C C . PHE A 1 100 ? 17.055 14.487 -9.847 1.00 89.88 100 PHE A C 1
ATOM 769 O O . PHE A 1 100 ? 16.972 14.692 -8.639 1.00 89.88 100 PHE A O 1
ATOM 776 N N . GLY A 1 101 ? 17.928 15.144 -10.620 1.00 90.00 101 GLY A N 1
ATOM 777 C CA . GLY A 1 101 ? 18.792 16.223 -10.131 1.00 90.00 101 GLY A CA 1
ATOM 778 C C . GLY A 1 101 ? 20.031 15.768 -9.352 1.00 90.00 101 GLY A C 1
ATOM 779 O O . GLY A 1 101 ? 20.651 16.586 -8.680 1.00 90.00 101 GLY A O 1
ATOM 780 N N . PHE A 1 102 ? 20.407 14.490 -9.434 1.00 89.81 102 PHE A N 1
ATOM 781 C CA . PHE A 1 102 ? 21.648 13.971 -8.855 1.00 89.81 102 PHE A CA 1
ATOM 782 C C . PHE A 1 102 ? 22.761 13.917 -9.904 1.00 89.81 102 PHE A C 1
ATOM 784 O O . PHE A 1 102 ? 22.541 13.477 -11.035 1.00 89.81 102 PHE A O 1
ATOM 791 N N . ASP A 1 103 ? 23.985 14.252 -9.495 1.00 90.00 103 ASP A N 1
ATOM 792 C CA . ASP A 1 103 ? 25.168 14.152 -10.362 1.00 90.00 103 ASP A CA 1
ATOM 793 C C . ASP A 1 103 ? 25.475 12.703 -10.765 1.00 90.00 103 ASP A C 1
ATOM 795 O O . ASP A 1 103 ? 25.936 12.429 -11.877 1.00 90.00 103 ASP A O 1
ATOM 799 N N . GLN A 1 104 ? 25.218 11.764 -9.851 1.00 89.38 104 GLN A N 1
ATOM 800 C CA . GLN A 1 104 ? 25.511 10.345 -10.018 1.00 89.38 104 GLN A CA 1
ATOM 801 C C . GLN A 1 104 ? 24.374 9.470 -9.495 1.00 89.38 104 GLN A C 1
ATOM 803 O O . GLN A 1 104 ? 23.533 9.879 -8.691 1.00 89.38 104 GLN A O 1
ATOM 808 N N . HIS A 1 105 ? 24.360 8.224 -9.953 1.00 92.31 105 HIS A N 1
ATOM 809 C CA . HIS A 1 105 ? 23.464 7.218 -9.414 1.00 92.31 105 HIS A CA 1
ATOM 810 C C . HIS A 1 105 ? 23.886 6.827 -7.995 1.00 92.31 105 HIS A C 1
ATOM 812 O O . HIS A 1 105 ? 25.063 6.587 -7.732 1.00 92.31 105 HIS A O 1
ATOM 818 N N . ILE A 1 106 ? 22.917 6.750 -7.081 1.00 93.25 106 ILE A N 1
ATOM 819 C CA . ILE A 1 106 ? 23.170 6.431 -5.672 1.00 93.25 106 ILE A CA 1
ATOM 820 C C . ILE A 1 106 ? 23.787 5.031 -5.566 1.00 93.25 106 ILE A C 1
ATOM 822 O O . ILE A 1 106 ? 23.308 4.097 -6.208 1.00 93.25 106 ILE A O 1
ATOM 826 N N . GLU A 1 107 ? 24.824 4.875 -4.743 1.00 95.12 107 GLU A N 1
ATOM 827 C CA . GLU A 1 107 ? 25.536 3.606 -4.560 1.00 95.12 107 GLU A CA 1
ATOM 828 C C . GLU A 1 107 ? 24.594 2.481 -4.090 1.00 95.12 107 GLU A C 1
ATOM 830 O O . GLU A 1 107 ? 23.701 2.685 -3.263 1.00 95.12 107 GLU A O 1
ATOM 835 N N . LYS A 1 108 ? 24.781 1.275 -4.640 1.00 95.06 108 LYS A N 1
ATOM 836 C CA . LYS A 1 108 ? 23.878 0.131 -4.463 1.00 95.06 108 LYS A CA 1
ATOM 837 C C . LYS A 1 108 ? 23.608 -0.188 -2.988 1.00 95.06 108 LYS A C 1
ATOM 839 O O . LYS A 1 108 ? 22.447 -0.348 -2.616 1.00 95.06 108 LYS A O 1
ATOM 844 N N . SER A 1 109 ? 24.632 -0.283 -2.143 1.00 96.88 109 SER A N 1
ATOM 845 C CA . SER A 1 109 ? 24.474 -0.606 -0.720 1.00 96.88 109 SER A CA 1
ATOM 846 C C . SER A 1 109 ? 23.617 0.429 0.021 1.00 96.88 109 SER A C 1
ATOM 848 O O . SER A 1 109 ? 22.770 0.046 0.838 1.00 96.88 109 SER A O 1
ATOM 850 N N . ILE A 1 110 ? 23.757 1.716 -0.319 1.00 96.31 110 ILE A N 1
ATOM 851 C CA . ILE A 1 110 ? 22.912 2.794 0.208 1.00 96.31 110 ILE A CA 1
ATOM 852 C C . ILE A 1 110 ? 21.470 2.593 -0.254 1.00 96.31 110 ILE A C 1
ATOM 854 O O . ILE A 1 110 ? 20.568 2.560 0.583 1.00 96.31 110 ILE A O 1
ATOM 858 N N . ARG A 1 111 ? 21.238 2.356 -1.553 1.00 96.81 111 ARG A N 1
ATOM 859 C CA . ARG A 1 111 ? 19.873 2.173 -2.075 1.00 96.81 111 ARG A CA 1
ATOM 860 C C . ARG A 1 111 ? 19.138 1.017 -1.406 1.00 96.81 111 ARG A C 1
ATOM 862 O O . ARG A 1 111 ? 17.978 1.169 -1.043 1.00 96.81 111 ARG A O 1
ATOM 869 N N . TYR A 1 112 ? 19.797 -0.124 -1.202 1.00 97.62 112 TYR A N 1
ATOM 870 C CA . TYR A 1 112 ? 19.182 -1.273 -0.523 1.00 97.62 112 TYR A CA 1
ATOM 871 C C . TYR A 1 112 ? 18.932 -1.020 0.968 1.00 97.62 112 TYR A C 1
ATOM 873 O O . TYR A 1 112 ? 17.974 -1.558 1.524 1.00 97.62 112 TYR A O 1
ATOM 881 N N . ARG A 1 113 ? 19.768 -0.210 1.633 1.00 97.69 113 ARG A N 1
ATOM 882 C CA . ARG A 1 113 ? 19.513 0.226 3.012 1.00 97.69 113 ARG A CA 1
ATOM 883 C C . ARG A 1 113 ? 18.271 1.114 3.072 1.00 97.69 113 ARG A C 1
ATOM 885 O O . ARG A 1 113 ? 17.351 0.786 3.816 1.00 97.69 113 ARG A O 1
ATOM 892 N N . SER A 1 114 ? 18.218 2.156 2.244 1.00 96.62 114 SER A N 1
ATOM 893 C CA . SER A 1 114 ? 17.073 3.066 2.154 1.00 96.62 114 SER A CA 1
ATOM 894 C C . SER A 1 114 ? 15.798 2.344 1.720 1.00 96.62 114 SER A C 1
ATOM 896 O O . SER A 1 114 ? 14.734 2.633 2.244 1.00 96.62 114 SER A O 1
ATOM 898 N N . ALA A 1 115 ? 15.883 1.348 0.835 1.00 98.06 115 ALA A N 1
ATOM 899 C CA . ALA A 1 115 ? 14.734 0.547 0.413 1.00 98.06 115 ALA A CA 1
ATOM 900 C C . ALA A 1 115 ? 14.064 -0.211 1.566 1.00 98.06 115 ALA A C 1
ATOM 902 O O . ALA A 1 115 ? 12.839 -0.302 1.610 1.00 98.06 115 ALA A O 1
ATOM 903 N N . ARG A 1 116 ? 14.850 -0.738 2.518 1.00 98.12 116 ARG A N 1
ATOM 904 C CA . ARG A 1 116 ? 14.299 -1.414 3.704 1.00 98.12 116 ARG A CA 1
ATOM 905 C C . ARG A 1 116 ? 13.522 -0.448 4.592 1.00 98.12 116 ARG A C 1
ATOM 907 O O . ARG A 1 116 ? 12.433 -0.791 5.044 1.00 98.12 116 ARG A O 1
ATOM 914 N N . GLU A 1 117 ? 14.066 0.745 4.812 1.00 97.69 117 GLU A N 1
ATOM 915 C CA . GLU A 1 117 ? 13.399 1.805 5.573 1.00 97.69 117 GLU A CA 1
ATOM 916 C C . GLU A 1 117 ? 12.149 2.311 4.843 1.00 97.69 117 GLU A C 1
ATOM 918 O O . GLU A 1 117 ? 11.075 2.379 5.430 1.00 97.69 117 GLU A O 1
ATOM 923 N N . PHE A 1 118 ? 12.247 2.545 3.536 1.00 98.44 118 PHE A N 1
ATOM 924 C CA . PHE A 1 118 ? 11.126 2.941 2.689 1.00 98.44 118 PHE A CA 1
ATOM 925 C C . PHE A 1 118 ? 9.978 1.927 2.780 1.00 98.44 118 PHE A C 1
ATOM 927 O O . PHE A 1 118 ? 8.838 2.302 3.039 1.00 98.44 118 PHE A O 1
ATOM 934 N N . ALA A 1 119 ? 10.272 0.631 2.635 1.00 97.94 119 ALA A N 1
ATOM 935 C CA . ALA A 1 119 ? 9.280 -0.433 2.773 1.00 97.94 119 ALA A CA 1
ATOM 936 C C . ALA A 1 119 ? 8.703 -0.526 4.195 1.00 97.94 119 ALA A C 1
ATOM 938 O O . ALA A 1 119 ? 7.563 -0.952 4.372 1.00 97.94 119 ALA A O 1
ATOM 939 N N . HIS A 1 120 ? 9.475 -0.172 5.225 1.00 97.38 120 HIS A N 1
ATOM 940 C CA . HIS A 1 120 ? 8.967 -0.080 6.592 1.00 97.38 120 HIS A CA 1
ATOM 941 C C . HIS A 1 120 ? 7.973 1.081 6.740 1.00 97.38 120 HIS A C 1
ATOM 943 O O . HIS A 1 120 ? 6.873 0.859 7.236 1.00 97.38 120 HIS A O 1
ATOM 949 N N . VAL A 1 121 ? 8.305 2.272 6.232 1.00 97.31 121 VAL A N 1
ATOM 950 C CA . VAL A 1 121 ? 7.411 3.443 6.254 1.00 97.31 121 VAL A CA 1
ATOM 951 C C . VAL A 1 121 ? 6.131 3.178 5.467 1.00 97.31 121 VAL A C 1
ATOM 953 O O . VAL A 1 121 ? 5.049 3.435 5.976 1.00 97.31 121 VAL A O 1
ATOM 956 N N . VAL A 1 122 ? 6.228 2.625 4.255 1.00 97.94 122 VAL A N 1
ATOM 957 C CA . VAL A 1 122 ? 5.055 2.311 3.421 1.00 97.94 122 VAL A CA 1
ATOM 958 C C . VAL A 1 122 ? 4.116 1.330 4.125 1.00 97.94 122 VAL A C 1
ATOM 960 O O . VAL A 1 122 ? 2.919 1.592 4.206 1.00 97.94 122 VAL A O 1
ATOM 963 N N . ARG A 1 123 ? 4.650 0.248 4.708 1.00 95.31 123 ARG A N 1
ATOM 964 C CA . ARG A 1 123 ? 3.847 -0.690 5.510 1.00 95.31 123 ARG A CA 1
ATOM 965 C C . ARG A 1 123 ? 3.231 -0.013 6.732 1.00 95.31 123 ARG A C 1
ATOM 967 O O . ARG A 1 123 ? 2.067 -0.243 7.024 1.00 95.31 123 ARG A O 1
ATOM 974 N N . GLY A 1 124 ? 3.986 0.849 7.413 1.00 91.19 124 GLY A N 1
ATOM 975 C CA . GLY A 1 124 ? 3.470 1.650 8.521 1.00 91.19 124 GLY A CA 1
ATOM 976 C C . GLY A 1 124 ? 2.328 2.577 8.101 1.00 91.19 124 GLY A C 1
ATOM 977 O O . GLY A 1 124 ? 1.368 2.711 8.844 1.00 91.19 124 GLY A O 1
ATOM 978 N N . LEU A 1 125 ? 2.392 3.171 6.904 1.00 93.12 125 LEU A N 1
ATOM 979 C CA . LEU A 1 125 ? 1.324 4.009 6.354 1.00 93.12 125 LEU A CA 1
ATOM 980 C C . LEU A 1 125 ? 0.074 3.192 6.017 1.00 93.12 125 LEU A C 1
ATOM 982 O O . LEU A 1 125 ? -1.021 3.609 6.386 1.00 93.12 125 LEU A O 1
ATOM 986 N N . TRP A 1 126 ? 0.213 2.033 5.370 1.00 92.19 126 TRP A N 1
ATOM 987 C CA . TRP A 1 126 ? -0.929 1.148 5.102 1.00 92.19 126 TRP A CA 1
ATOM 988 C C . TRP A 1 126 ? -1.574 0.625 6.388 1.00 92.19 126 TRP A C 1
ATOM 990 O O . TRP A 1 126 ? -2.792 0.571 6.466 1.00 92.19 126 TRP A O 1
ATOM 1000 N N . ASN A 1 127 ? -0.773 0.376 7.426 1.00 84.56 127 ASN A N 1
ATOM 1001 C CA . ASN A 1 127 ? -1.246 -0.073 8.739 1.00 84.56 127 ASN A CA 1
ATOM 1002 C C . ASN A 1 127 ? -1.533 1.086 9.716 1.00 84.56 127 ASN A C 1
ATOM 1004 O O . ASN A 1 127 ? -1.704 0.857 10.913 1.00 84.56 127 ASN A O 1
ATOM 1008 N N . SER A 1 128 ? -1.515 2.343 9.251 1.00 78.12 128 SER A N 1
ATOM 1009 C CA . SER A 1 128 ? -1.697 3.512 10.132 1.00 78.12 128 SER A CA 1
ATOM 1010 C C . SER A 1 128 ? -3.159 3.755 10.500 1.00 78.12 128 SER A C 1
ATOM 1012 O O . SER A 1 128 ? -3.444 4.380 11.522 1.00 78.12 128 SER A O 1
ATOM 1014 N N . TRP A 1 129 ? -4.077 3.238 9.685 1.00 66.56 129 TRP A N 1
ATOM 1015 C CA . TRP A 1 129 ? -5.497 3.159 9.986 1.00 66.56 129 TRP A CA 1
ATOM 1016 C C . TRP A 1 129 ? -5.729 1.733 10.481 1.00 66.56 129 TRP A C 1
ATOM 1018 O O . TRP A 1 129 ? -5.397 0.789 9.773 1.00 66.56 129 TRP A O 1
ATOM 1028 N N . GLY A 1 130 ? -6.215 1.570 11.717 1.00 60.91 130 GLY A N 1
ATOM 1029 C CA . GLY A 1 130 ? -6.583 0.242 12.219 1.00 60.91 130 GLY A CA 1
ATOM 1030 C C . GLY A 1 130 ? -7.670 -0.381 11.341 1.00 60.91 130 GLY A C 1
ATOM 1031 O O . GLY A 1 130 ? -8.334 0.347 10.603 1.00 60.91 130 GLY A O 1
ATOM 1032 N N . ASP A 1 131 ? -7.884 -1.693 11.457 1.00 65.69 131 ASP A N 1
ATOM 1033 C CA . ASP A 1 131 ? -8.845 -2.495 10.671 1.00 65.69 131 ASP A CA 1
ATOM 1034 C C . ASP A 1 131 ? -10.324 -2.142 10.968 1.00 65.69 131 ASP A C 1
ATOM 1036 O O . ASP A 1 131 ? -11.132 -2.973 11.373 1.00 65.69 131 ASP A O 1
ATOM 1040 N N . GLY A 1 132 ? -10.683 -0.860 10.876 1.00 65.00 132 GLY A N 1
ATOM 1041 C CA . GLY A 1 132 ? -11.901 -0.293 11.451 1.00 65.00 132 GLY A CA 1
ATOM 1042 C C . GLY A 1 132 ? -11.838 -0.120 12.973 1.00 65.00 132 GLY A C 1
ATOM 1043 O O . GLY A 1 132 ? -12.866 0.160 13.587 1.00 65.00 132 GLY A O 1
ATOM 1044 N N . ALA A 1 133 ? -10.661 -0.282 13.593 1.00 74.88 133 ALA A N 1
ATOM 1045 C CA . ALA A 1 133 ? -10.478 -0.125 15.031 1.00 74.88 133 ALA A CA 1
ATOM 1046 C C . ALA A 1 133 ? -10.024 1.296 15.408 1.00 74.88 133 ALA A C 1
ATOM 1048 O O . ALA A 1 133 ? -8.947 1.751 15.018 1.00 74.88 133 ALA A O 1
ATOM 1049 N N . PHE A 1 134 ? -10.814 1.986 16.228 1.00 86.00 134 PHE A N 1
ATOM 1050 C CA . PHE A 1 134 ? -10.558 3.351 16.681 1.00 86.00 134 PHE A CA 1
ATOM 1051 C C . PHE A 1 134 ? -10.340 3.410 18.186 1.00 86.00 134 PHE A C 1
ATOM 1053 O O . PHE A 1 134 ? -10.919 2.653 18.962 1.00 86.00 134 PHE A O 1
ATOM 1060 N N . VAL A 1 135 ? -9.504 4.356 18.607 1.00 90.75 135 VAL A N 1
ATOM 1061 C CA . VAL A 1 135 ? -9.256 4.622 20.020 1.00 90.75 135 VAL A CA 1
ATOM 1062 C C . VAL A 1 135 ? -10.188 5.725 20.510 1.00 90.75 135 VAL A C 1
ATOM 1064 O O . VAL A 1 135 ? -10.159 6.845 19.998 1.00 90.75 135 VAL A O 1
ATOM 1067 N N . PHE A 1 136 ? -10.963 5.420 21.547 1.00 94.00 136 PHE A N 1
ATOM 1068 C CA . PHE A 1 136 ? -11.902 6.333 22.185 1.00 94.00 136 PHE A CA 1
ATOM 1069 C C . PHE A 1 136 ? -11.517 6.586 23.639 1.00 94.00 136 PHE A C 1
ATOM 1071 O O . PHE A 1 136 ? -11.104 5.677 24.363 1.00 94.00 136 PHE A O 1
ATOM 1078 N N . LEU A 1 137 ? -11.697 7.829 24.089 1.00 96.75 137 LEU A N 1
ATOM 1079 C CA . LEU A 1 137 ? -11.820 8.092 25.519 1.00 96.75 137 LEU A CA 1
ATOM 1080 C C . LEU A 1 137 ? -13.210 7.648 25.966 1.00 96.75 137 LEU A C 1
ATOM 1082 O O . LEU A 1 137 ? -14.190 7.859 25.256 1.00 96.75 137 LEU A O 1
ATOM 1086 N N . ALA A 1 138 ? -13.314 7.101 27.172 1.00 95.12 138 ALA A N 1
ATOM 1087 C CA . ALA A 1 138 ? -14.584 6.648 27.733 1.00 95.12 138 ALA A CA 1
ATOM 1088 C C . ALA A 1 138 ? -15.617 7.782 27.892 1.00 95.12 138 ALA A C 1
ATOM 1090 O O . ALA A 1 138 ? -16.798 7.513 28.064 1.00 95.12 138 ALA A O 1
ATOM 1091 N N . THR A 1 139 ? -15.179 9.041 27.838 1.00 96.00 139 THR A N 1
ATOM 1092 C CA . THR A 1 139 ? -16.027 10.237 27.894 1.00 96.00 139 THR A CA 1
ATOM 1093 C C . THR A 1 139 ? -16.571 10.672 26.534 1.00 96.00 139 THR A C 1
ATOM 1095 O O . THR A 1 139 ? -17.410 11.565 26.499 1.00 96.00 139 THR A O 1
ATOM 1098 N N . VAL A 1 140 ? -16.086 10.101 25.425 1.00 96.44 140 VAL A N 1
ATOM 1099 C CA . VAL A 1 140 ? -16.624 10.383 24.084 1.00 96.44 140 VAL A CA 1
ATOM 1100 C C . VAL A 1 140 ? -18.085 9.949 24.038 1.00 96.44 140 VAL A C 1
ATOM 1102 O O . VAL A 1 140 ? -18.452 8.950 24.663 1.00 96.44 140 VAL A O 1
ATOM 1105 N N . SER A 1 141 ? -18.918 10.707 23.324 1.00 95.62 141 SER A N 1
ATOM 1106 C CA . SER A 1 141 ? -20.323 10.353 23.171 1.00 95.62 141 SER A CA 1
ATOM 1107 C C . SER A 1 141 ? -20.464 9.064 22.357 1.00 95.62 141 SER A C 1
ATOM 1109 O O . SER A 1 141 ? -19.690 8.795 21.435 1.00 95.62 141 SER A O 1
ATOM 1111 N N . VAL A 1 142 ? -21.484 8.263 22.656 1.00 92.62 142 VAL A N 1
ATOM 1112 C CA . VAL A 1 142 ? -21.812 7.098 21.821 1.00 92.62 142 VAL A CA 1
ATOM 1113 C C . VAL A 1 142 ? -22.166 7.532 20.400 1.00 92.62 142 VAL A C 1
ATOM 1115 O O . VAL A 1 142 ? -21.929 6.781 19.464 1.00 92.62 142 VAL A O 1
ATOM 1118 N N . ALA A 1 143 ? -22.667 8.756 20.207 1.00 90.62 143 ALA A N 1
ATOM 1119 C CA . ALA A 1 143 ? -22.942 9.291 18.880 1.00 90.62 143 ALA A CA 1
ATOM 1120 C C . ALA A 1 143 ? -21.684 9.388 18.015 1.00 90.62 143 ALA A C 1
ATOM 1122 O O . ALA A 1 143 ? -21.660 8.816 16.928 1.00 90.62 143 ALA A O 1
ATOM 1123 N N . ASP A 1 144 ? -20.639 10.033 18.533 1.00 92.19 144 ASP A N 1
ATOM 1124 C CA . ASP A 1 144 ? -19.375 10.205 17.812 1.00 92.19 144 ASP A CA 1
ATOM 1125 C C . ASP A 1 144 ? -18.668 8.859 17.609 1.00 92.19 144 ASP A C 1
ATOM 1127 O O . ASP A 1 144 ? -18.020 8.625 16.589 1.00 92.19 144 ASP A O 1
ATOM 1131 N N . MET A 1 145 ? -18.792 7.953 18.586 1.00 92.00 145 MET A N 1
ATOM 1132 C CA . MET A 1 145 ? -18.301 6.582 18.466 1.00 92.00 145 MET A CA 1
ATOM 1133 C C . MET A 1 145 ? -19.000 5.843 17.319 1.00 92.00 145 MET A C 1
ATOM 1135 O O . MET A 1 145 ? -18.323 5.272 16.466 1.00 92.00 145 MET A O 1
ATOM 1139 N N . CYS A 1 146 ? -20.334 5.888 17.277 1.00 89.56 146 CYS A N 1
ATOM 1140 C CA . CYS A 1 146 ? -21.138 5.261 16.234 1.00 89.56 146 CYS A CA 1
ATOM 1141 C C . CYS A 1 146 ? -20.826 5.825 14.847 1.00 89.56 146 CYS A C 1
ATOM 1143 O O . CYS A 1 146 ? -20.659 5.056 13.906 1.00 89.56 146 CYS A O 1
ATOM 1145 N N . GLU A 1 147 ? -20.697 7.147 14.728 1.00 86.75 147 GLU A N 1
ATOM 1146 C CA . GLU A 1 147 ? -20.336 7.809 13.472 1.00 86.75 147 GLU A CA 1
ATOM 1147 C C . GLU A 1 147 ? -18.965 7.342 12.968 1.00 86.75 147 GLU A C 1
ATOM 1149 O O . GLU A 1 147 ? -18.833 6.952 11.810 1.00 86.75 147 GLU A O 1
ATOM 1154 N N . ARG A 1 148 ? -17.951 7.306 13.843 1.00 85.81 148 ARG A N 1
ATOM 1155 C CA . ARG A 1 148 ? -16.595 6.879 13.461 1.00 85.81 148 ARG A CA 1
ATOM 1156 C C . ARG A 1 148 ? -16.496 5.400 13.111 1.00 85.81 148 ARG A C 1
ATOM 1158 O O . ARG A 1 148 ? -15.726 5.046 12.225 1.00 85.81 148 ARG A O 1
ATOM 1165 N N . LEU A 1 149 ? -17.242 4.548 13.811 1.00 85.75 149 LEU A N 1
ATOM 1166 C CA . LEU A 1 149 ? -17.277 3.108 13.545 1.00 85.75 149 LEU A CA 1
ATOM 1167 C C . LEU A 1 149 ? -18.246 2.731 12.414 1.00 85.75 149 LEU A C 1
ATOM 1169 O O . LEU A 1 149 ? -18.246 1.580 11.978 1.00 85.75 149 LEU A O 1
ATOM 1173 N N . GLY A 1 150 ? -19.077 3.668 11.945 1.00 83.62 150 GLY A N 1
ATOM 1174 C CA . GLY A 1 150 ? -20.119 3.400 10.957 1.00 83.62 150 GLY A CA 1
ATOM 1175 C C . GLY A 1 150 ? -21.173 2.403 11.452 1.00 83.62 150 GLY A C 1
ATOM 1176 O O . GLY A 1 150 ? -21.619 1.561 10.678 1.00 83.62 150 GLY A O 1
ATOM 1177 N N . ILE A 1 151 ? -21.541 2.459 12.737 1.00 85.06 151 ILE A N 1
ATOM 1178 C CA . ILE A 1 151 ? -22.493 1.529 13.372 1.00 85.06 151 ILE A CA 1
ATOM 1179 C C . ILE A 1 151 ? -23.729 2.239 13.917 1.00 85.06 151 ILE A C 1
ATOM 1181 O O . ILE A 1 151 ? -23.725 3.444 14.166 1.00 85.06 151 ILE A O 1
ATOM 1185 N N . ALA A 1 152 ? -24.774 1.459 14.186 1.00 84.62 152 ALA A N 1
ATOM 1186 C CA . ALA A 1 152 ? -25.935 1.891 14.948 1.00 84.62 152 ALA A CA 1
ATOM 1187 C C . ALA A 1 152 ? -26.028 1.075 16.242 1.00 84.62 152 ALA A C 1
ATOM 1189 O O . ALA A 1 152 ? -26.023 -0.150 16.209 1.00 84.62 152 ALA A O 1
ATOM 1190 N N . VAL A 1 153 ? -26.128 1.767 17.376 1.00 83.19 153 VAL A N 1
ATOM 1191 C CA . VAL A 1 153 ? -26.325 1.165 18.701 1.00 83.19 153 VAL A CA 1
ATOM 1192 C C . VAL A 1 153 ? -27.578 1.783 19.306 1.00 83.19 153 VAL A C 1
ATOM 1194 O O . VAL A 1 153 ? -27.745 3.006 19.265 1.00 83.19 153 VAL A O 1
ATOM 1197 N N . GLU A 1 154 ? -28.457 0.950 19.860 1.00 81.06 154 GLU A N 1
ATOM 1198 C CA . GLU A 1 154 ? -29.638 1.403 20.594 1.00 81.06 154 GLU A CA 1
ATOM 1199 C C . GLU A 1 154 ? -29.211 2.105 21.889 1.00 81.06 154 GLU A C 1
ATOM 1201 O O . GLU A 1 154 ? -28.524 1.522 22.727 1.00 81.06 154 GLU A O 1
ATOM 1206 N N . ARG A 1 155 ? -29.582 3.380 22.032 1.00 75.06 155 ARG A N 1
ATOM 1207 C CA . ARG A 1 155 ? -29.108 4.255 23.111 1.00 75.06 155 ARG A CA 1
ATOM 1208 C C . ARG A 1 155 ? -30.103 4.267 24.265 1.00 75.06 155 ARG A C 1
ATOM 1210 O O . ARG A 1 155 ? -30.899 5.196 24.365 1.00 75.06 155 ARG A O 1
ATOM 1217 N N . ASP A 1 156 ? -30.049 3.255 25.125 1.00 76.00 156 ASP A N 1
ATOM 1218 C CA . ASP A 1 156 ? -30.854 3.228 26.351 1.00 76.00 156 ASP A CA 1
ATOM 1219 C C . ASP A 1 156 ? -29.968 3.219 27.605 1.00 76.00 156 ASP A C 1
ATOM 1221 O O . ASP A 1 156 ? -29.129 2.339 27.797 1.00 76.00 156 ASP A O 1
ATOM 1225 N N . GLY A 1 157 ? -30.135 4.231 28.457 1.00 78.62 157 GLY A N 1
ATOM 1226 C CA . GLY A 1 157 ? -29.435 4.333 29.741 1.00 78.62 157 GLY A CA 1
ATOM 1227 C C . GLY A 1 157 ? -27.956 4.750 29.689 1.00 78.62 157 GLY A C 1
ATOM 1228 O O . GLY A 1 157 ? -27.264 4.613 30.698 1.00 78.62 157 GLY A O 1
ATOM 1229 N N . PHE A 1 158 ? -27.440 5.257 28.563 1.00 87.19 158 PHE A N 1
ATOM 1230 C CA . PHE A 1 158 ? -26.057 5.746 28.458 1.00 87.19 158 PHE A CA 1
ATOM 1231 C C . PHE A 1 158 ? -25.865 6.823 27.379 1.00 87.19 158 PHE A C 1
ATOM 1233 O O . PHE A 1 158 ? -26.512 6.810 26.336 1.00 87.19 158 PHE A O 1
ATOM 1240 N N . GLU A 1 159 ? -24.906 7.726 27.606 1.00 92.75 159 GLU A N 1
ATOM 1241 C CA . GLU A 1 159 ? -24.528 8.781 26.646 1.00 92.75 159 GLU A CA 1
ATOM 1242 C C . GLU A 1 159 ? -23.081 8.665 26.156 1.00 92.75 159 GLU A C 1
ATOM 1244 O O . GLU A 1 159 ? -22.755 9.124 25.061 1.00 92.75 159 GLU A O 1
ATOM 1249 N N . THR A 1 160 ? -22.205 8.046 26.950 1.00 96.00 160 THR A N 1
ATOM 1250 C CA . THR A 1 160 ? -20.763 7.965 26.690 1.00 96.00 160 THR A CA 1
ATOM 1251 C C . THR A 1 160 ? -20.309 6.532 26.455 1.00 96.00 160 THR A C 1
ATOM 1253 O O . THR A 1 160 ? -20.962 5.590 26.905 1.00 96.00 160 THR A O 1
ATOM 1256 N N . VAL A 1 161 ? -19.156 6.359 25.805 1.00 95.25 161 VAL A N 1
ATOM 1257 C CA . VAL A 1 161 ? -18.531 5.043 25.587 1.00 95.25 161 VAL A CA 1
ATOM 1258 C C . VAL A 1 161 ? -18.370 4.269 26.902 1.00 95.25 161 VAL A C 1
ATOM 1260 O O . VAL A 1 161 ? -18.648 3.076 26.962 1.00 95.25 161 VAL A O 1
ATOM 1263 N N . GLY A 1 162 ? -17.969 4.938 27.985 1.00 94.00 162 GLY A N 1
ATOM 1264 C CA . GLY A 1 162 ? -17.840 4.312 29.301 1.00 94.00 162 GLY A CA 1
ATOM 1265 C C . GLY A 1 162 ? -19.181 3.865 29.886 1.00 94.00 162 GLY A C 1
ATOM 1266 O O . GLY A 1 162 ? -19.254 2.781 30.459 1.00 94.00 162 GLY A O 1
ATOM 1267 N N . GLY A 1 163 ? -20.232 4.675 29.715 1.00 93.25 163 GLY A N 1
ATOM 1268 C CA . GLY A 1 163 ? -21.594 4.309 30.107 1.00 93.25 163 GLY A CA 1
ATOM 1269 C C . GLY A 1 163 ? -22.112 3.114 29.309 1.00 93.25 163 GLY A C 1
ATOM 1270 O O . GLY A 1 163 ? -22.589 2.157 29.902 1.00 93.25 163 GLY A O 1
ATOM 1271 N N . TYR A 1 164 ? -21.924 3.127 27.988 1.00 94.00 164 TYR A N 1
ATOM 1272 C CA . TYR A 1 164 ? -22.265 2.017 27.095 1.00 94.00 164 TYR A CA 1
ATOM 1273 C C . TYR A 1 164 ? -21.612 0.703 27.538 1.00 94.00 164 TYR A C 1
ATOM 1275 O O . TYR A 1 164 ? -22.301 -0.296 27.741 1.00 94.00 164 TYR A O 1
ATOM 1283 N N . LEU A 1 165 ? -20.297 0.723 27.775 1.00 94.00 165 LEU A N 1
ATOM 1284 C CA . LEU A 1 165 ? -19.559 -0.457 28.225 1.00 94.00 165 LEU A CA 1
ATOM 1285 C C . LEU A 1 165 ? -20.023 -0.944 29.596 1.00 94.00 165 LEU A C 1
ATOM 1287 O O . LEU A 1 165 ? -20.202 -2.143 29.783 1.00 94.00 165 LEU A O 1
ATOM 1291 N N . LEU A 1 166 ? -20.247 -0.036 30.549 1.00 92.69 166 LEU A N 1
ATOM 1292 C CA . LEU A 1 166 ? -20.722 -0.410 31.879 1.00 92.69 166 LEU A CA 1
ATOM 1293 C C . LEU A 1 166 ? -22.127 -1.022 31.826 1.00 92.69 166 LEU A C 1
ATOM 1295 O O . LEU A 1 166 ? -22.363 -2.041 32.471 1.00 92.69 166 LEU A O 1
ATOM 1299 N N . THR A 1 167 ? -23.035 -0.430 31.049 1.00 92.50 167 THR A N 1
ATOM 1300 C CA . THR A 1 167 ? -24.411 -0.914 30.893 1.00 92.50 167 THR A CA 1
ATOM 1301 C C . THR A 1 167 ? -24.451 -2.283 30.220 1.00 92.50 167 THR A C 1
ATOM 1303 O O . THR A 1 167 ? -25.194 -3.152 30.666 1.00 92.50 167 THR A O 1
ATOM 1306 N N . ARG A 1 168 ? -23.631 -2.515 29.185 1.00 92.25 168 ARG A N 1
ATOM 1307 C CA . ARG A 1 168 ? -23.598 -3.802 28.473 1.00 92.25 168 ARG A CA 1
ATOM 1308 C C . ARG A 1 168 ? -22.865 -4.905 29.237 1.00 92.25 168 ARG A C 1
ATOM 1310 O O . ARG A 1 168 ? -23.310 -6.047 29.222 1.00 92.25 168 ARG A O 1
ATOM 1317 N N . LEU A 1 169 ? -21.765 -4.582 29.917 1.00 92.94 169 LEU A N 1
ATOM 1318 C CA . LEU A 1 169 ? -20.953 -5.574 30.634 1.00 92.94 169 LEU A CA 1
ATOM 1319 C C . LEU A 1 169 ? -21.433 -5.825 32.071 1.00 92.94 169 LEU A C 1
ATOM 1321 O O . LEU A 1 169 ? -21.033 -6.813 32.684 1.00 92.94 169 LEU A O 1
ATOM 1325 N N . GLY A 1 170 ? -22.208 -4.905 32.656 1.00 93.06 170 GLY A N 1
ATOM 1326 C CA . GLY A 1 170 ? -22.619 -4.942 34.066 1.00 93.06 170 GLY A CA 1
ATOM 1327 C C . GLY A 1 170 ? -21.467 -4.759 35.067 1.00 93.06 170 GLY A C 1
ATOM 1328 O O . GLY A 1 170 ? -21.668 -4.854 36.278 1.00 93.06 170 GLY A O 1
ATOM 1329 N N . ARG A 1 171 ? -20.246 -4.505 34.583 1.00 94.12 171 ARG A N 1
ATOM 1330 C CA . ARG A 1 171 ? -19.030 -4.299 35.378 1.00 94.12 171 ARG A CA 1
ATOM 1331 C C . ARG A 1 171 ? -18.052 -3.388 34.648 1.00 94.12 171 ARG A C 1
ATOM 1333 O O . ARG A 1 171 ? -18.148 -3.182 33.443 1.00 94.12 171 ARG A O 1
ATOM 1340 N N . VAL A 1 172 ? -17.062 -2.892 35.382 1.00 93.69 172 VAL A N 1
ATOM 1341 C CA . VAL A 1 172 ? -15.926 -2.171 34.798 1.00 93.69 172 VAL A CA 1
ATOM 1342 C C . VAL A 1 172 ? -14.878 -3.197 34.349 1.00 93.69 172 VAL A C 1
ATOM 1344 O O . VAL A 1 172 ? -14.396 -3.950 35.201 1.00 93.69 172 VAL A O 1
ATOM 1347 N N . PRO A 1 173 ? -14.528 -3.265 33.054 1.00 93.88 173 PRO A N 1
ATOM 1348 C CA . PRO A 1 173 ? -13.479 -4.156 32.571 1.00 93.88 173 PRO A CA 1
ATOM 1349 C C . PRO A 1 173 ? -12.077 -3.663 32.964 1.00 93.88 173 PRO A C 1
ATOM 1351 O O . PRO A 1 173 ? -11.864 -2.476 33.233 1.00 93.88 173 PRO A O 1
ATOM 1354 N N . THR A 1 174 ? -11.119 -4.585 33.035 1.00 93.81 174 THR A N 1
ATOM 1355 C CA . THR A 1 174 ? -9.736 -4.306 33.460 1.00 93.81 174 THR A CA 1
ATOM 1356 C C . THR A 1 174 ? -8.844 -3.888 32.295 1.00 93.81 174 THR A C 1
ATOM 1358 O O . THR A 1 174 ? -9.076 -4.285 31.161 1.00 93.81 174 THR A O 1
ATOM 1361 N N . ALA A 1 175 ? -7.796 -3.101 32.554 1.00 94.44 175 ALA A N 1
ATOM 1362 C CA . ALA A 1 175 ? -6.819 -2.760 31.517 1.00 94.44 175 ALA A CA 1
ATOM 1363 C C . ALA A 1 175 ? -6.131 -4.023 30.962 1.00 94.44 175 ALA A C 1
ATOM 1365 O O . ALA A 1 175 ? -5.726 -4.896 31.727 1.00 94.44 175 ALA A O 1
ATOM 1366 N N . GLY A 1 176 ? -6.012 -4.103 29.637 1.00 91.00 176 GLY A N 1
ATOM 1367 C CA . GLY A 1 176 ? -5.545 -5.274 28.891 1.00 91.00 176 GLY A CA 1
ATOM 1368 C C . GLY A 1 176 ? -6.637 -6.303 28.580 1.00 91.00 176 GLY A C 1
ATOM 1369 O O . GLY A 1 176 ? -6.391 -7.236 27.821 1.00 91.00 176 GLY A O 1
ATOM 1370 N N . GLU A 1 177 ? -7.841 -6.151 29.135 1.00 93.12 177 GLU A N 1
ATOM 1371 C CA . GLU A 1 177 ? -8.966 -7.033 28.835 1.00 93.12 177 GLU A CA 1
ATOM 1372 C C . GLU A 1 177 ? -9.517 -6.747 27.432 1.00 93.12 177 GLU A C 1
ATOM 1374 O O . GLU A 1 177 ? -9.722 -5.589 27.065 1.00 93.12 177 GLU A O 1
ATOM 1379 N N . THR A 1 178 ? -9.782 -7.806 26.666 1.00 93.94 178 THR A N 1
ATOM 1380 C CA . THR A 1 178 ? -10.523 -7.728 25.401 1.00 93.94 178 THR A CA 1
ATOM 1381 C C . THR A 1 178 ? -11.878 -8.392 25.588 1.00 93.94 178 THR A C 1
ATOM 1383 O O . THR A 1 178 ? -11.949 -9.523 26.068 1.00 93.94 178 THR A O 1
ATOM 1386 N N . VAL A 1 179 ? -12.944 -7.675 25.247 1.00 93.00 179 VAL A N 1
ATOM 1387 C CA . VAL A 1 179 ? -14.331 -8.124 25.391 1.00 93.00 179 VAL A CA 1
ATOM 1388 C C . VAL A 1 179 ? -15.108 -7.842 24.115 1.00 93.00 179 VAL A C 1
ATOM 1390 O O . VAL A 1 179 ? -14.897 -6.812 23.476 1.00 93.00 179 VAL A O 1
ATOM 1393 N N . ASP A 1 180 ? -16.038 -8.729 23.778 1.00 92.44 180 ASP A N 1
ATOM 1394 C CA . ASP A 1 180 ? -16.994 -8.483 22.704 1.00 92.44 180 ASP A CA 1
ATOM 1395 C C . ASP A 1 180 ? -18.269 -7.864 23.281 1.00 92.44 180 ASP A C 1
ATOM 1397 O O . ASP A 1 180 ? -18.826 -8.350 24.270 1.00 92.44 180 ASP A O 1
ATOM 1401 N N . VAL A 1 181 ? -18.712 -6.766 22.673 1.00 90.06 181 VAL A N 1
ATOM 1402 C CA . VAL A 1 181 ? -19.920 -6.032 23.057 1.00 90.06 181 VAL A CA 1
ATOM 1403 C C . VAL A 1 181 ? -20.709 -5.712 21.797 1.00 90.06 181 VAL A C 1
ATOM 1405 O O . VAL A 1 181 ? -20.234 -4.966 20.941 1.00 90.06 181 VAL A O 1
ATOM 1408 N N . ASP A 1 182 ? -21.922 -6.252 21.707 1.00 88.25 182 ASP A N 1
ATOM 1409 C CA . ASP A 1 182 ? -22.744 -6.215 20.496 1.00 88.25 182 ASP A CA 1
ATOM 1410 C C . ASP A 1 182 ? -21.931 -6.771 19.292 1.00 88.25 182 ASP A C 1
ATOM 1412 O O . ASP A 1 182 ? -21.417 -7.893 19.367 1.00 88.25 182 ASP A O 1
ATOM 1416 N N . ASP A 1 183 ? -21.764 -6.003 18.210 1.00 85.62 183 ASP A N 1
ATOM 1417 C CA . ASP A 1 183 ? -20.951 -6.383 17.035 1.00 85.62 183 ASP A CA 1
ATOM 1418 C C . ASP A 1 183 ? -19.510 -5.832 17.074 1.00 85.62 183 ASP A C 1
ATOM 1420 O O . ASP A 1 183 ? -18.802 -5.815 16.061 1.00 85.62 183 ASP A O 1
ATOM 1424 N N . LEU A 1 184 ? -19.053 -5.373 18.243 1.00 89.19 184 LEU A N 1
ATOM 1425 C CA . LEU A 1 184 ? -17.740 -4.761 18.425 1.00 89.19 184 LEU A CA 1
ATOM 1426 C C . LEU A 1 184 ? -16.811 -5.620 19.271 1.00 89.19 184 LEU A C 1
ATOM 1428 O O . LEU A 1 184 ? -17.203 -6.136 20.315 1.00 89.19 184 LEU A O 1
ATOM 1432 N N . THR A 1 185 ? -15.540 -5.638 18.887 1.00 90.81 185 THR A N 1
ATOM 1433 C CA . THR A 1 185 ? -14.446 -6.066 19.757 1.00 90.81 185 THR A CA 1
ATOM 1434 C C . THR A 1 185 ? -13.847 -4.839 20.434 1.00 90.81 185 THR A C 1
ATOM 1436 O O . THR A 1 185 ? -13.498 -3.851 19.779 1.00 90.81 185 THR A O 1
ATOM 1439 N N . VAL A 1 186 ? -13.741 -4.892 21.761 1.00 93.06 186 VAL A N 1
ATOM 1440 C CA . VAL A 1 186 ? -13.290 -3.790 22.614 1.00 93.06 186 VAL A CA 1
ATOM 1441 C C . VAL A 1 186 ? -12.082 -4.228 23.429 1.00 93.06 186 VAL A C 1
ATOM 1443 O O . VAL A 1 186 ? -12.194 -5.053 24.330 1.00 93.06 186 VAL A O 1
ATOM 1446 N N . GLU A 1 187 ? -10.934 -3.618 23.167 1.00 93.88 187 GLU A N 1
ATOM 1447 C CA . GLU A 1 187 ? -9.729 -3.749 23.982 1.00 93.88 187 GLU A CA 1
ATOM 1448 C C . GLU A 1 187 ? -9.629 -2.566 24.950 1.00 93.88 187 GLU A C 1
ATOM 1450 O O . GLU A 1 187 ? -9.624 -1.391 24.558 1.00 93.88 187 GLU A O 1
ATOM 1455 N N . VAL A 1 188 ? -9.528 -2.864 26.240 1.00 94.81 188 VAL A N 1
ATOM 1456 C CA . VAL A 1 188 ? -9.421 -1.854 27.290 1.00 94.81 188 VAL A CA 1
ATOM 1457 C C . VAL A 1 188 ? -7.970 -1.431 27.450 1.00 94.81 188 VAL A C 1
ATOM 1459 O O . VAL A 1 188 ? -7.154 -2.146 28.020 1.00 94.81 188 VAL A O 1
ATOM 1462 N N . LEU A 1 189 ? -7.649 -0.228 26.981 1.00 94.06 189 LEU A N 1
ATOM 1463 C CA . LEU A 1 189 ? -6.285 0.301 27.032 1.00 94.06 189 LEU A CA 1
ATOM 1464 C C . LEU A 1 189 ? -5.951 0.889 28.404 1.00 94.06 189 LEU A C 1
ATOM 1466 O O . LEU A 1 189 ? -4.823 0.784 28.874 1.00 94.06 189 LEU A O 1
ATOM 1470 N N . GLU A 1 190 ? -6.930 1.530 29.042 1.00 96.00 190 GLU A N 1
ATOM 1471 C CA . GLU A 1 190 ? -6.754 2.174 30.340 1.00 96.00 190 GLU A CA 1
ATOM 1472 C C . GLU A 1 190 ? -8.060 2.121 31.137 1.00 96.00 190 GLU A C 1
ATOM 1474 O O . GLU A 1 190 ? -9.117 2.557 30.664 1.00 96.00 190 GLU A O 1
ATOM 1479 N N . ALA A 1 191 ? -7.982 1.615 32.367 1.00 93.06 191 ALA A N 1
ATOM 1480 C CA . ALA A 1 191 ? -9.095 1.563 33.303 1.00 93.06 191 ALA A CA 1
ATOM 1481 C C . ALA A 1 191 ? -8.611 1.802 34.737 1.00 93.06 191 ALA A C 1
ATOM 1483 O O . ALA A 1 191 ? -7.527 1.383 35.137 1.00 93.06 191 ALA A O 1
ATOM 1484 N N . GLU A 1 192 ? -9.451 2.468 35.519 1.00 91.00 192 GLU A N 1
ATOM 1485 C CA . GLU A 1 192 ? -9.319 2.613 36.963 1.00 91.00 192 GLU A CA 1
ATOM 1486 C C . GLU A 1 192 ? -10.332 1.695 37.664 1.00 91.00 192 GLU A C 1
ATOM 1488 O O . GLU A 1 192 ? -11.283 1.201 37.060 1.00 91.00 192 GLU A O 1
ATOM 1493 N N . ARG A 1 193 ? -10.200 1.539 38.987 1.00 83.38 193 ARG A N 1
ATOM 1494 C CA . ARG A 1 193 ? -10.995 0.606 39.810 1.00 83.38 193 ARG A CA 1
ATOM 1495 C C . ARG A 1 193 ? -12.524 0.714 39.651 1.00 83.38 193 ARG A C 1
ATOM 1497 O O . ARG A 1 193 ? -13.229 -0.223 40.002 1.00 83.38 193 ARG A O 1
ATOM 1504 N N . ARG A 1 194 ? -13.043 1.860 39.192 1.00 87.12 194 ARG A N 1
ATOM 1505 C CA . ARG A 1 194 ? -14.484 2.134 39.022 1.00 87.12 194 ARG A CA 1
ATOM 1506 C C . ARG A 1 194 ? -14.870 2.720 37.662 1.00 87.12 194 ARG A C 1
ATOM 1508 O O . ARG A 1 194 ? -16.034 3.053 37.476 1.00 87.12 194 ARG A O 1
ATOM 1515 N N . ARG A 1 195 ? -13.932 2.888 36.726 1.00 90.62 195 ARG A N 1
ATOM 1516 C CA . ARG A 1 195 ? -14.235 3.483 35.416 1.00 90.62 195 ARG A CA 1
ATOM 151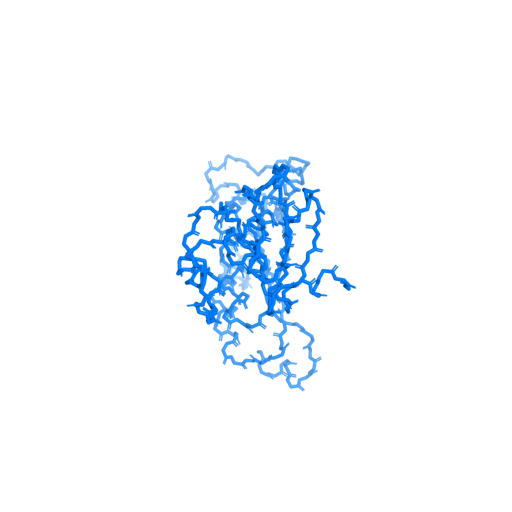7 C C . ARG A 1 195 ? -13.242 3.063 34.348 1.00 90.62 195 ARG A C 1
ATOM 1519 O O . ARG A 1 195 ? -12.048 2.972 34.611 1.00 90.62 195 ARG A O 1
ATOM 1526 N N . VAL A 1 196 ? -13.730 2.928 33.125 1.00 93.94 196 VAL A N 1
ATOM 1527 C CA . VAL A 1 196 ? -12.880 2.850 31.937 1.00 93.94 196 VAL A CA 1
ATOM 1528 C C . VAL A 1 196 ? -12.427 4.262 31.564 1.00 93.94 196 VAL A C 1
ATOM 1530 O O . VAL A 1 196 ? -13.177 5.223 31.745 1.00 93.94 196 VAL A O 1
ATOM 1533 N N . ARG A 1 197 ? -11.196 4.414 31.077 1.00 96.56 197 ARG A N 1
ATOM 1534 C CA . ARG A 1 197 ? -10.648 5.692 30.598 1.00 96.56 197 ARG A CA 1
ATOM 1535 C C . ARG A 1 197 ? -10.474 5.705 29.096 1.00 96.56 197 ARG A C 1
ATOM 1537 O O . ARG A 1 197 ? -10.815 6.702 28.460 1.00 96.56 197 ARG A O 1
ATOM 1544 N N . LYS A 1 198 ? -9.964 4.609 28.543 1.00 96.69 198 LYS A N 1
ATOM 1545 C CA . LYS A 1 198 ? -9.583 4.533 27.141 1.00 96.69 198 LYS A CA 1
ATOM 1546 C C . LYS A 1 198 ? -9.768 3.122 26.615 1.00 96.69 198 LYS A C 1
ATOM 1548 O O . LYS A 1 198 ? -9.359 2.159 27.262 1.00 96.69 198 LYS A O 1
ATOM 1553 N N . VAL A 1 199 ? -10.349 3.023 25.429 1.00 94.81 199 VAL A N 1
ATOM 1554 C CA . VAL A 1 199 ? -10.603 1.755 24.746 1.00 94.81 199 VAL A CA 1
ATOM 1555 C C . VAL A 1 199 ? -10.219 1.851 23.283 1.00 94.81 199 VAL A C 1
ATOM 1557 O O . VAL A 1 199 ? -10.268 2.931 22.695 1.00 94.81 199 VAL A O 1
ATOM 1560 N N . ARG A 1 200 ? -9.841 0.721 22.698 1.00 92.50 200 ARG A N 1
ATOM 1561 C CA . ARG A 1 200 ? -9.780 0.514 21.255 1.00 92.50 200 ARG A CA 1
ATOM 1562 C C . ARG A 1 200 ? -10.986 -0.337 20.876 1.00 92.50 200 ARG A C 1
ATOM 1564 O O . ARG A 1 200 ? -11.203 -1.373 21.489 1.00 92.50 200 ARG A O 1
ATOM 1571 N N . MET A 1 201 ? -11.782 0.120 19.920 1.00 91.31 201 MET A N 1
ATOM 1572 C CA . MET A 1 201 ? -13.021 -0.540 19.500 1.00 91.31 201 MET A CA 1
ATOM 1573 C C . MET A 1 201 ? -13.006 -0.711 17.992 1.00 91.31 201 MET A C 1
ATOM 1575 O O . MET A 1 201 ? -12.687 0.255 17.306 1.00 91.31 201 MET A O 1
ATOM 1579 N N . GLY A 1 202 ? -13.366 -1.886 17.486 1.00 87.94 202 GLY A N 1
ATOM 1580 C CA . GLY A 1 202 ? -13.512 -2.160 16.055 1.00 87.94 202 GLY A CA 1
ATOM 1581 C C . GLY A 1 202 ? -14.602 -3.194 15.790 1.00 87.94 202 GLY A C 1
ATOM 1582 O O . GLY A 1 202 ? -15.094 -3.824 16.724 1.00 87.94 202 GLY A O 1
ATOM 1583 N N . HIS A 1 203 ? -14.991 -3.363 14.526 1.00 83.62 203 HIS A N 1
ATOM 1584 C CA . HIS A 1 203 ? -15.952 -4.397 14.125 1.00 83.62 203 HIS A CA 1
ATOM 1585 C C . HIS A 1 203 ? -15.414 -5.795 14.427 1.00 83.62 203 HIS A C 1
ATOM 1587 O O . HIS A 1 203 ? -14.257 -6.090 14.124 1.00 83.62 203 HIS A O 1
ATOM 1593 N N . ARG A 1 204 ? -16.269 -6.686 14.939 1.00 72.75 204 ARG A N 1
ATOM 1594 C CA . ARG A 1 204 ? -15.894 -8.081 15.227 1.00 72.75 204 ARG A CA 1
ATOM 1595 C C . ARG A 1 204 ? -15.383 -8.816 13.979 1.00 72.75 204 ARG A C 1
ATOM 1597 O O . ARG A 1 204 ? -14.440 -9.596 14.059 1.00 72.75 204 ARG A O 1
ATOM 1604 N N . SER A 1 205 ? -15.928 -8.494 12.802 1.00 61.47 205 SER A N 1
ATOM 1605 C CA . SER A 1 205 ? -15.483 -9.036 11.508 1.00 61.47 205 SER A CA 1
ATOM 1606 C C . SER A 1 205 ? -14.114 -8.524 11.038 1.00 61.47 205 SER A C 1
ATOM 1608 O O . SER A 1 205 ? -13.538 -9.110 10.127 1.00 61.47 205 SER A O 1
ATOM 1610 N N . GLY A 1 206 ? -13.590 -7.441 11.625 1.00 49.19 206 GLY A N 1
ATOM 1611 C CA . GLY A 1 206 ? -12.256 -6.908 11.324 1.00 49.19 206 GLY A CA 1
ATOM 1612 C C . GLY A 1 206 ? -11.135 -7.588 12.116 1.00 49.19 206 GLY A C 1
ATOM 1613 O O . GLY A 1 206 ? -10.000 -7.623 11.656 1.00 49.19 206 GLY A O 1
ATOM 1614 N N . VAL A 1 207 ? -11.445 -8.180 13.277 1.00 40.75 207 VAL A N 1
ATOM 1615 C CA . VAL A 1 207 ? -10.440 -8.782 14.176 1.00 40.75 207 VAL A CA 1
ATOM 1616 C C . VAL A 1 207 ? -10.176 -10.263 13.860 1.00 40.75 207 VAL A C 1
ATOM 1618 O O . VAL A 1 207 ? -9.060 -10.738 14.063 1.00 40.75 207 VAL A O 1
ATOM 1621 N N . GLU A 1 208 ? -11.131 -10.994 13.268 1.00 33.53 208 GLU A N 1
ATOM 1622 C CA . GLU A 1 208 ? -10.895 -12.378 12.805 1.00 33.53 208 GLU A CA 1
ATOM 1623 C C . GLU A 1 208 ? -9.860 -12.474 11.666 1.00 33.53 208 GLU A C 1
ATOM 1625 O O . GLU A 1 208 ? -9.225 -13.518 11.499 1.00 33.53 208 GLU A O 1
ATOM 1630 N N . ALA A 1 209 ? -9.611 -11.384 10.930 1.00 36.16 209 ALA A N 1
ATOM 1631 C CA . ALA A 1 209 ? -8.563 -11.324 9.907 1.00 36.16 209 ALA A CA 1
ATOM 1632 C C . ALA A 1 209 ? -7.133 -11.392 10.486 1.00 36.16 209 ALA A C 1
ATOM 1634 O O . ALA A 1 209 ? -6.186 -11.631 9.744 1.00 36.16 209 ALA A O 1
ATOM 1635 N N . VAL A 1 210 ? -6.968 -11.236 11.806 1.00 38.72 210 VAL A N 1
ATOM 1636 C CA . VAL A 1 210 ? -5.669 -11.305 12.501 1.00 38.72 210 VAL A CA 1
ATOM 1637 C C . VAL A 1 210 ? -5.306 -12.747 12.909 1.00 38.72 210 VAL A C 1
ATOM 1639 O O . VAL A 1 210 ? -4.183 -13.007 13.338 1.00 38.72 210 VAL A O 1
ATOM 1642 N N . ALA A 1 211 ? -6.222 -13.712 12.758 1.00 28.73 211 ALA A N 1
ATOM 1643 C CA . ALA A 1 211 ? -6.031 -15.092 13.219 1.00 28.73 211 ALA A CA 1
ATOM 1644 C C . ALA A 1 211 ? -5.726 -16.127 12.110 1.00 28.73 211 ALA A C 1
ATOM 1646 O O . ALA A 1 211 ? -5.821 -17.330 12.374 1.00 28.73 211 ALA A O 1
ATOM 1647 N N . LYS A 1 212 ? -5.342 -15.710 10.895 1.00 28.89 212 LYS A N 1
ATOM 1648 C CA . LYS A 1 212 ? -4.839 -16.621 9.848 1.00 28.89 212 LYS A CA 1
ATOM 1649 C C . LYS A 1 212 ? -3.564 -16.128 9.182 1.00 28.89 212 LYS A C 1
ATOM 1651 O O . LYS A 1 212 ? -3.527 -14.947 8.787 1.00 28.89 212 LYS A O 1
#

Secondary structure (DSSP, 8-state):
-HHHHHTT-SEEEE---SSPPS--HHHHTT-GGGSPPPHHHHHHHHHTT-SS-EEEEEEESSSS-HHHHHHHHHHHHHHHTS-EEEEEE----TTHHHHTT-SSPPPHHHHHHHHHHHHHHHHHHHTTS-SS-EEEETTSBHHHHHHHHT-----SS-SBHHHHHHHHHSSPPPTT-EEEETTEEEEEEEEETTEEEEEEEEEHHHHGGG--

Foldseek 3Di:
DVVVVVVVPQADEEEDALDDADDDPVVVVVDPNHDDDDQLVVLLVVLVVDQRHAREYEDELQQDDLVVVLVSQVVSCVSNVNRYHYDYDNHDHFCNLVVRPHPTRDDPVVSVVSSVVSVVVSVCVVPVDPLLKDKDFQAAFVVVVCVSSVHDDDDDQDGGNFRLCCVQVVAADDAQDWDDGDQKIKHQNDDDPHTGTMIIIHGVVSCVVVVD

Sequence (212 aa):
AQLAERGLFDMFFMADSISFWRGSLEAMSRDSHVAWIEPFTLMGALAQHTDKLGLACTATTTYDQPFFLARRFASLDLVSGGRAAWNLVTTGSEHAGKSFGFDQHIEKSIRYRSAREFAHVVRGLWNSWGDGAFVFLATVSVADMCERLGIAVERDGFETVGGYLLTRLGRVPTAGETVDVDDLTVEVLEAERRRVRKVRMGHRSGVEAVAK

pLDDT: mean 88.9, std 12.97, range [28.73, 98.5]

Radius of gyration: 24.51 Å; chains: 1; bounding box: 56×34×73 Å